Protein AF-A0A7V5BDM3-F1 (afdb_monomer_lite)

Foldseek 3Di:
DVVVVVVVVVVVVVVPPDDDDDDQWDWDWDWADPPPQKIKTKIKIQGHPQKKWFDLDDDDPFPDHKDWDWDDDPQKAWDDDKDKDAAKDWDQDPVGRDITIIHHRMIMIIIMMGGDHLVAWTKTWIWIKMDGPPDIDPIDIDIDTHRDDDPPDPPPPPDPDPDDDDDDDDDDDDDDDDDDDDDDDDDDDDDDDDDDDDDDDDDDDDDDDDDDPDDDPQDPDDPVDQKDKDWDWDDPDPVDIDIDIDIDGHPPDDDDDPDD

Sequence (260 aa):
MQKFTLGLAAIFLFLTLGLTAQKPVHWNFEVKSLGGNEYSLIFHAKIDNGWAVYSQHIEGDGPIPTSFTFEDGAHFTKVGPITESGHKKSGFDKAFGINVTKYVENGIFTQKVKVNDFSKPITGYLTFMTCNDKTCLPPTDIDFSFSPQPAKQAPVKVEPKKTAPKPKIEKKSNPTTPPKVVTKPKKTTHKTPQQKKNTTKAKVPTPTPAPTPAPQSTPQQNPKLPVQWSWSAKKISDKEYDIIFKAKIKDHWGLYSQTI

pLDDT: mean 74.18, std 26.7, range [23.41, 98.75]

Secondary structure (DSSP, 8-state):
-HHHHHHHHHHHHHTT---PPP--EEEEEEEEEEETTEEEEEEEEEE-TT-EEE-S---SS-SPPPEEEE---TTEEE-SPPEEEEEEEEEEETTTTEEEEEEEEEEEEEEEEEES-TTS-EEEEEEE-EE-SS-BPPPEEEEEEE-PPP---------------------------------------------------------PPP-PPPP-------TTSSEEEEEEEEEEETTEEEEEEEEEEPTT--------

Radius of gyration: 32.26 Å; chains: 1; bounding box: 90×105×63 Å

Structure (mmCIF, N/CA/C/O backbone):
data_AF-A0A7V5BDM3-F1
#
_entry.id   AF-A0A7V5BDM3-F1
#
loop_
_atom_site.group_PDB
_atom_site.id
_atom_site.type_symbol
_atom_site.label_atom_id
_atom_site.label_alt_id
_atom_site.label_comp_id
_atom_site.label_asym_id
_atom_site.label_entity_id
_atom_site.label_seq_id
_atom_site.pdbx_PDB_ins_code
_atom_site.Cartn_x
_atom_site.Cartn_y
_atom_site.Cartn_z
_atom_site.occupancy
_atom_site.B_iso_or_equiv
_atom_site.auth_seq_id
_atom_site.auth_comp_id
_atom_site.auth_asym_id
_atom_site.auth_atom_id
_atom_site.pdbx_PDB_model_num
ATOM 1 N N . MET A 1 1 ? 3.701 -56.489 -26.933 1.00 54.69 1 MET A N 1
ATOM 2 C CA . MET A 1 1 ? 3.153 -55.117 -26.803 1.00 54.69 1 MET A CA 1
ATOM 3 C C . MET A 1 1 ? 3.457 -54.450 -25.451 1.00 54.69 1 MET A C 1
ATOM 5 O O . MET A 1 1 ? 3.881 -53.305 -25.479 1.00 54.69 1 MET A O 1
ATOM 9 N N . GLN A 1 2 ? 3.367 -55.130 -24.294 1.00 57.53 2 GLN A N 1
ATOM 10 C CA . GLN A 1 2 ? 3.562 -54.521 -22.950 1.00 57.53 2 GLN A CA 1
ATOM 11 C C . GLN A 1 2 ? 4.842 -53.678 -22.713 1.00 57.53 2 GLN A C 1
ATOM 13 O O . GLN A 1 2 ? 4.834 -52.808 -21.845 1.00 57.53 2 GLN A O 1
ATOM 18 N N . LYS A 1 3 ? 5.940 -53.893 -23.457 1.00 54.09 3 LYS A N 1
ATOM 19 C CA . LYS A 1 3 ? 7.191 -53.131 -23.266 1.00 54.09 3 LYS A CA 1
ATOM 20 C C . LYS A 1 3 ? 7.111 -51.661 -23.720 1.00 54.09 3 LYS A C 1
ATOM 22 O O . LYS A 1 3 ? 7.879 -50.853 -23.216 1.00 54.09 3 LYS A O 1
ATOM 27 N N . PHE A 1 4 ? 6.177 -51.297 -24.605 1.00 55.03 4 PHE A N 1
ATOM 28 C CA . PHE A 1 4 ? 5.981 -49.897 -25.025 1.00 55.03 4 PHE A CA 1
ATOM 29 C C . PHE A 1 4 ? 5.103 -49.091 -24.053 1.00 55.03 4 PHE A C 1
ATOM 31 O O . PHE A 1 4 ? 5.345 -47.905 -23.845 1.00 55.03 4 PHE A O 1
ATOM 38 N N . THR A 1 5 ? 4.129 -49.728 -23.394 1.00 55.97 5 THR A N 1
ATOM 39 C CA . THR A 1 5 ? 3.236 -49.063 -22.428 1.00 55.97 5 THR A CA 1
ATOM 40 C C . THR A 1 5 ? 3.951 -48.579 -21.163 1.00 55.97 5 THR A C 1
ATOM 42 O O . THR A 1 5 ? 3.575 -47.539 -20.631 1.00 55.97 5 THR A O 1
ATOM 45 N N . LEU A 1 6 ? 5.013 -49.261 -20.709 1.00 56.19 6 LEU A N 1
ATOM 46 C CA . LEU A 1 6 ? 5.823 -48.780 -19.575 1.00 56.19 6 LEU A CA 1
ATOM 47 C C . LEU A 1 6 ? 6.599 -47.492 -19.904 1.00 56.19 6 LEU A C 1
ATOM 49 O O . LEU A 1 6 ? 6.709 -46.614 -19.053 1.00 56.19 6 LEU A O 1
ATOM 53 N N . GLY A 1 7 ? 7.108 -47.359 -21.135 1.00 56.75 7 GLY A N 1
ATOM 54 C CA . GLY A 1 7 ? 7.860 -46.172 -21.555 1.00 56.75 7 GLY A CA 1
ATOM 55 C C . GLY A 1 7 ? 6.997 -44.909 -21.611 1.00 56.75 7 GLY A C 1
ATOM 56 O O . GLY A 1 7 ? 7.428 -43.844 -21.176 1.00 56.75 7 GLY A O 1
ATOM 57 N N . LEU A 1 8 ? 5.750 -45.034 -22.081 1.00 57.72 8 LEU A N 1
ATOM 58 C CA . LEU A 1 8 ? 4.828 -43.900 -22.185 1.00 57.72 8 LEU A CA 1
ATOM 59 C C . LEU A 1 8 ? 4.418 -43.347 -20.806 1.00 57.72 8 LEU A C 1
ATOM 61 O O . LEU A 1 8 ? 4.333 -42.132 -20.631 1.00 57.72 8 LEU A O 1
ATOM 65 N N . ALA A 1 9 ? 4.229 -44.226 -19.816 1.00 58.09 9 ALA A N 1
ATOM 66 C CA . ALA A 1 9 ? 3.897 -43.834 -18.445 1.00 58.09 9 ALA A CA 1
ATOM 67 C C . ALA A 1 9 ? 5.030 -43.042 -17.762 1.00 58.09 9 ALA A C 1
ATOM 69 O O . ALA A 1 9 ? 4.765 -42.064 -17.065 1.00 58.09 9 ALA A O 1
ATOM 70 N N . ALA A 1 10 ? 6.292 -43.419 -18.002 1.00 58.38 10 ALA A N 1
ATOM 71 C CA . ALA A 1 10 ? 7.452 -42.720 -17.445 1.00 58.38 10 ALA A CA 1
ATOM 72 C C . ALA A 1 10 ? 7.616 -41.291 -18.002 1.00 58.38 10 ALA A C 1
ATOM 74 O O . ALA A 1 10 ? 8.000 -40.384 -17.267 1.00 58.38 10 ALA A O 1
ATOM 75 N N . ILE A 1 11 ? 7.282 -41.076 -19.280 1.00 58.09 11 ILE A N 1
ATOM 76 C CA . ILE A 1 11 ? 7.341 -39.753 -19.924 1.00 58.09 11 ILE A CA 1
ATOM 77 C C . ILE A 1 11 ? 6.258 -38.819 -19.365 1.00 58.09 11 ILE A C 1
ATOM 79 O O . ILE A 1 11 ? 6.529 -37.646 -19.114 1.00 58.09 11 ILE A O 1
ATOM 83 N N . PHE A 1 12 ? 5.050 -39.331 -19.105 1.00 56.53 12 PHE A N 1
ATOM 84 C CA . PHE A 1 12 ? 3.954 -38.516 -18.568 1.00 56.53 12 PHE A CA 1
ATOM 85 C C . PHE A 1 12 ? 4.211 -38.038 -17.126 1.00 56.53 12 PHE A C 1
ATOM 87 O O . PHE A 1 12 ? 3.777 -36.950 -16.752 1.00 56.53 12 PHE A O 1
ATOM 94 N N . LEU A 1 13 ? 4.968 -38.809 -16.334 1.00 56.62 13 LEU A N 1
ATOM 95 C CA . LEU A 1 13 ? 5.313 -38.474 -14.946 1.00 56.62 13 LEU A CA 1
ATOM 96 C C . LEU A 1 13 ? 6.318 -37.309 -14.818 1.00 56.62 13 LEU A C 1
ATOM 98 O O . LEU A 1 13 ? 6.375 -36.666 -13.775 1.00 56.62 13 LEU A O 1
ATOM 102 N N . PHE A 1 14 ? 7.091 -37.006 -15.868 1.00 55.81 14 PHE A N 1
ATOM 103 C CA . PHE A 1 14 ? 8.047 -35.887 -15.866 1.00 55.81 14 PHE A CA 1
ATOM 104 C C . PHE A 1 14 ? 7.437 -34.537 -16.279 1.00 55.81 14 PHE A C 1
ATOM 106 O O . PHE A 1 14 ? 8.055 -33.496 -16.054 1.00 55.81 14 PHE A O 1
ATOM 113 N N . LEU A 1 15 ? 6.232 -34.524 -16.861 1.00 58.19 15 LEU A N 1
ATOM 114 C CA . LEU A 1 15 ? 5.618 -33.306 -17.408 1.00 58.19 15 LEU A CA 1
ATOM 115 C C . LEU A 1 15 ? 4.873 -32.459 -16.355 1.00 58.19 15 LEU A C 1
ATOM 117 O O . LEU A 1 15 ? 4.394 -31.372 -16.663 1.00 58.19 15 LEU A O 1
ATOM 121 N N . THR A 1 16 ? 4.790 -32.919 -15.102 1.00 58.78 16 THR A N 1
ATOM 122 C CA . THR A 1 16 ? 4.093 -32.224 -14.000 1.00 58.78 16 THR A CA 1
ATOM 123 C C . THR A 1 16 ? 5.003 -31.327 -13.150 1.00 58.78 16 THR A C 1
ATOM 125 O O . THR A 1 16 ? 4.634 -30.952 -12.037 1.00 58.78 16 THR A O 1
ATOM 128 N N . LEU A 1 17 ? 6.183 -30.949 -13.657 1.00 59.56 17 LEU A N 1
ATOM 129 C CA . LEU A 1 17 ? 7.003 -29.866 -13.097 1.00 59.56 17 LEU A CA 1
ATOM 130 C C . LEU A 1 17 ? 6.321 -28.514 -13.376 1.00 59.56 17 LEU A C 1
ATOM 132 O O . LEU A 1 17 ? 6.644 -27.814 -14.334 1.00 59.56 17 LEU A O 1
ATOM 136 N N . GLY A 1 18 ? 5.314 -28.193 -12.561 1.00 58.44 18 GLY A N 1
ATOM 137 C CA . GLY A 1 18 ? 4.454 -27.027 -12.748 1.00 58.44 18 GLY A CA 1
ATOM 138 C C . GLY A 1 18 ? 5.213 -25.699 -12.717 1.00 58.44 18 GLY A C 1
ATOM 139 O O . GLY A 1 18 ? 6.142 -25.517 -11.930 1.00 58.44 18 GLY A O 1
ATOM 140 N N . LEU A 1 19 ? 4.781 -24.750 -13.554 1.00 59.03 19 LEU A N 1
ATOM 141 C CA . LEU A 1 19 ? 5.321 -23.392 -13.568 1.00 59.03 19 LEU A CA 1
ATOM 142 C C . LEU A 1 19 ? 5.003 -22.704 -12.234 1.00 59.03 19 LEU A C 1
ATOM 144 O O . LEU A 1 19 ? 3.879 -22.257 -12.002 1.00 59.03 19 LEU A O 1
ATOM 148 N N . THR A 1 20 ? 6.001 -22.584 -11.364 1.00 64.62 20 THR A N 1
ATOM 149 C CA . THR A 1 20 ? 5.891 -21.768 -10.158 1.00 64.62 20 THR A CA 1
ATOM 150 C C . THR A 1 20 ? 5.866 -20.292 -10.549 1.00 64.62 20 THR A C 1
ATOM 152 O O . THR A 1 20 ? 6.813 -19.759 -11.131 1.00 64.62 20 THR A O 1
ATOM 155 N N . ALA A 1 21 ? 4.763 -19.608 -10.237 1.00 74.00 21 ALA A N 1
ATOM 156 C CA . ALA A 1 21 ? 4.679 -18.163 -10.405 1.00 74.00 21 ALA A CA 1
ATOM 157 C C . ALA A 1 21 ? 5.768 -17.491 -9.554 1.00 74.00 21 ALA A C 1
ATOM 159 O O . ALA A 1 21 ? 5.869 -17.741 -8.350 1.00 74.00 21 ALA A O 1
ATOM 160 N N . GLN A 1 22 ? 6.596 -16.659 -10.185 1.00 85.06 22 GLN A N 1
ATOM 161 C CA . GLN A 1 22 ? 7.695 -15.978 -9.505 1.00 85.06 22 GLN A CA 1
ATOM 162 C C . GLN A 1 22 ? 7.120 -14.979 -8.491 1.00 85.06 22 GLN A C 1
ATOM 164 O O . GLN A 1 22 ? 6.219 -14.213 -8.823 1.00 85.06 22 GLN A O 1
ATOM 169 N N . LYS A 1 2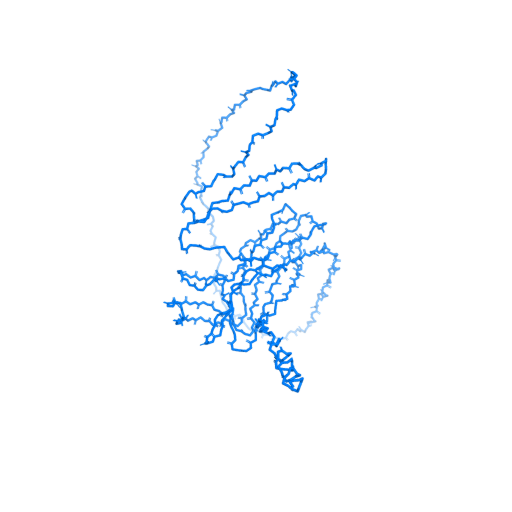3 ? 7.645 -14.977 -7.259 1.00 91.44 23 LYS A N 1
ATOM 170 C CA . LYS A 1 23 ? 7.225 -14.067 -6.177 1.00 91.44 23 LYS A CA 1
ATOM 171 C C . LYS A 1 23 ? 8.400 -13.190 -5.706 1.00 91.44 23 LYS A C 1
ATOM 173 O O . LYS A 1 23 ? 8.818 -13.327 -4.560 1.00 91.44 23 LYS A O 1
ATOM 178 N N . PRO A 1 24 ? 8.937 -12.305 -6.570 1.00 95.69 24 PRO A N 1
ATOM 179 C CA . PRO A 1 24 ? 10.170 -11.536 -6.335 1.00 95.69 24 PRO A CA 1
ATOM 180 C C . PRO A 1 24 ? 10.006 -10.345 -5.372 1.00 95.69 24 PRO A C 1
ATOM 182 O O . PRO A 1 24 ? 10.856 -9.455 -5.317 1.00 95.69 24 PRO A O 1
ATOM 185 N N . VAL A 1 25 ? 8.878 -10.270 -4.664 1.00 97.69 25 VAL A N 1
ATOM 186 C CA . VAL A 1 25 ? 8.578 -9.219 -3.692 1.00 97.69 25 VAL A CA 1
ATOM 187 C C . VAL A 1 25 ? 8.048 -9.878 -2.434 1.00 97.69 25 VAL A C 1
ATOM 189 O O . VAL A 1 25 ? 7.085 -10.646 -2.465 1.00 97.69 25 VAL A O 1
ATOM 192 N N . HIS A 1 26 ? 8.687 -9.566 -1.316 1.00 97.38 26 HIS A N 1
ATOM 193 C CA . HIS A 1 26 ? 8.341 -10.069 -0.000 1.00 97.38 26 HIS A CA 1
ATOM 194 C C . HIS A 1 26 ? 7.862 -8.897 0.850 1.00 97.38 26 HIS A C 1
ATOM 196 O O . HIS A 1 26 ? 8.651 -8.038 1.252 1.00 97.38 26 HIS A O 1
ATOM 202 N N . TRP A 1 27 ? 6.554 -8.856 1.086 1.00 97.94 27 TRP A N 1
ATOM 203 C CA . TRP A 1 27 ? 5.922 -7.850 1.926 1.00 97.94 27 TRP A CA 1
ATOM 204 C C . TRP A 1 27 ? 6.018 -8.237 3.405 1.00 97.94 27 TRP A C 1
ATOM 206 O O . TRP A 1 27 ? 5.753 -9.378 3.778 1.00 97.94 27 TRP A O 1
ATOM 216 N N . ASN A 1 28 ? 6.387 -7.273 4.245 1.00 97.38 28 ASN A N 1
ATOM 217 C CA . ASN A 1 28 ? 6.364 -7.378 5.701 1.00 97.38 28 ASN A CA 1
ATOM 218 C C . ASN A 1 28 ? 5.646 -6.164 6.305 1.00 97.38 28 ASN A C 1
ATOM 220 O O . ASN A 1 28 ? 5.798 -5.039 5.821 1.00 97.38 28 ASN A O 1
ATOM 224 N N . PHE A 1 29 ? 4.893 -6.383 7.382 1.00 97.94 29 PHE A N 1
ATOM 225 C CA . PHE A 1 29 ? 4.013 -5.379 7.976 1.00 97.94 29 PHE A CA 1
ATOM 226 C C . PHE A 1 29 ? 4.437 -5.049 9.412 1.00 97.94 29 PHE A C 1
ATOM 228 O O . PHE A 1 29 ? 4.623 -5.936 10.242 1.00 97.94 29 PHE A O 1
ATOM 235 N N . GLU A 1 30 ? 4.589 -3.760 9.714 1.00 97.31 30 GLU A N 1
ATOM 236 C CA . GLU A 1 30 ? 4.998 -3.246 11.027 1.00 97.31 30 GLU A CA 1
ATOM 237 C C . GLU A 1 30 ? 3.986 -2.201 11.520 1.00 97.31 30 GLU A C 1
ATOM 239 O O . GLU A 1 30 ? 3.561 -1.324 10.768 1.00 97.31 30 GLU A O 1
ATOM 244 N N . VAL A 1 31 ? 3.620 -2.259 12.805 1.00 96.81 31 VAL A N 1
ATOM 245 C CA . VAL A 1 31 ? 2.841 -1.210 13.479 1.00 96.81 31 VAL A CA 1
ATOM 246 C C . VAL A 1 31 ? 3.700 -0.505 14.524 1.00 96.81 31 VAL A C 1
ATOM 248 O O . VAL A 1 31 ? 4.210 -1.123 15.458 1.00 96.81 31 VAL A O 1
ATOM 251 N N . LYS A 1 32 ? 3.825 0.817 14.395 1.00 96.19 32 LYS A N 1
ATOM 252 C CA . LYS A 1 32 ? 4.644 1.657 15.275 1.00 96.19 32 LYS A CA 1
ATOM 253 C C . LYS A 1 32 ? 3.794 2.731 15.938 1.00 96.19 32 LYS A C 1
ATOM 255 O O . LYS A 1 32 ? 3.217 3.570 15.255 1.00 96.19 32 LYS A O 1
ATOM 260 N N . SER A 1 33 ? 3.723 2.728 17.269 1.00 95.62 33 SER A N 1
ATOM 261 C CA . SER A 1 33 ? 2.996 3.770 18.004 1.00 95.62 33 SER A CA 1
ATOM 262 C C . SER A 1 33 ? 3.708 5.121 17.918 1.00 95.62 33 SER A C 1
ATOM 264 O O . SER A 1 33 ? 4.933 5.198 18.013 1.00 95.62 33 SER A O 1
ATOM 266 N N . LEU A 1 34 ? 2.916 6.181 17.766 1.00 94.69 34 LEU A N 1
ATOM 267 C CA . LEU A 1 34 ? 3.333 7.585 17.779 1.00 94.69 34 LEU A CA 1
ATOM 268 C C . LEU A 1 34 ? 2.902 8.298 19.081 1.00 94.69 34 LEU A C 1
ATOM 270 O O . LEU A 1 34 ? 3.219 9.469 19.274 1.00 94.69 34 LEU A O 1
ATOM 274 N N . GLY A 1 35 ? 2.200 7.595 19.981 1.00 91.88 35 GLY A N 1
ATOM 275 C CA . GLY A 1 35 ? 1.508 8.174 21.139 1.00 91.88 35 GLY A CA 1
ATOM 276 C C . GLY A 1 35 ? 0.115 8.719 20.788 1.00 91.88 35 GLY A C 1
ATOM 277 O O . GLY A 1 35 ? -0.268 8.768 19.626 1.00 91.88 35 GLY A O 1
ATOM 278 N N . GLY A 1 36 ? -0.690 9.094 21.791 1.00 90.69 36 GLY A N 1
ATOM 279 C CA . GLY A 1 36 ? -2.000 9.743 21.570 1.00 90.69 36 GLY A CA 1
ATOM 280 C C . GLY A 1 36 ? -3.039 8.921 20.782 1.00 90.69 36 GLY A C 1
ATOM 281 O O . GLY A 1 36 ? -3.909 9.502 20.132 1.00 90.69 36 GLY A O 1
ATOM 282 N N . ASN A 1 37 ? -2.926 7.588 20.826 1.00 94.88 37 ASN A N 1
ATOM 283 C CA . ASN A 1 37 ? -3.616 6.609 19.970 1.00 94.88 37 ASN A CA 1
ATOM 284 C C . ASN A 1 37 ? -3.325 6.740 18.459 1.00 94.88 37 ASN A C 1
ATOM 286 O O . ASN A 1 37 ? -4.068 6.198 17.641 1.00 94.88 37 ASN A O 1
ATOM 290 N N . GLU A 1 38 ? -2.249 7.422 18.072 1.00 96.81 38 GLU A N 1
ATOM 291 C CA . GLU A 1 38 ? -1.773 7.486 16.691 1.00 96.81 38 GLU A CA 1
ATOM 292 C C . GLU A 1 38 ? -0.679 6.439 16.443 1.00 96.81 38 GLU A C 1
ATOM 294 O O . GLU A 1 38 ? 0.143 6.136 17.314 1.00 96.81 38 GLU A O 1
ATOM 299 N N . TYR A 1 39 ? -0.696 5.853 15.248 1.00 97.94 39 TYR A N 1
ATOM 300 C CA . TYR A 1 39 ? 0.193 4.772 14.829 1.00 97.94 39 TYR A CA 1
ATOM 301 C C . TYR A 1 39 ? 0.594 4.964 13.365 1.00 97.94 39 TYR A C 1
ATOM 303 O O . TYR A 1 39 ? -0.216 5.387 12.541 1.00 97.94 39 TYR A O 1
ATOM 311 N N . SER A 1 40 ? 1.829 4.610 13.026 1.00 98.25 40 SER A N 1
ATOM 312 C CA . SER A 1 40 ? 2.224 4.324 11.648 1.00 98.25 40 SER A CA 1
ATOM 313 C C . SER A 1 40 ? 1.984 2.845 11.363 1.00 98.25 40 SER A C 1
ATOM 315 O O . SER A 1 40 ? 2.529 1.991 12.064 1.00 98.25 40 SER A O 1
ATOM 317 N N . LEU A 1 41 ? 1.201 2.556 10.326 1.00 98.50 41 LEU A N 1
ATOM 318 C CA . LEU A 1 41 ? 1.129 1.253 9.671 1.00 98.50 41 LEU A CA 1
ATOM 319 C C . LEU A 1 41 ? 2.135 1.287 8.519 1.00 98.50 41 LEU A C 1
ATOM 321 O O . LEU A 1 41 ? 2.030 2.143 7.636 1.00 98.50 41 LEU A O 1
ATOM 325 N N . ILE A 1 42 ? 3.150 0.429 8.579 1.00 98.69 42 ILE A N 1
ATOM 326 C CA . ILE A 1 42 ? 4.317 0.463 7.697 1.00 98.69 42 ILE A CA 1
ATOM 327 C C . ILE A 1 42 ? 4.349 -0.829 6.882 1.00 98.69 42 ILE A C 1
ATOM 329 O O . ILE A 1 42 ? 4.345 -1.930 7.436 1.00 98.69 42 ILE A O 1
ATOM 333 N N . PHE A 1 43 ? 4.391 -0.675 5.563 1.00 98.75 43 PHE A N 1
ATOM 334 C CA . PHE A 1 43 ? 4.412 -1.759 4.590 1.00 98.75 43 PHE A CA 1
ATOM 335 C C . PHE A 1 43 ? 5.793 -1.774 3.933 1.00 98.75 43 PHE A C 1
ATOM 337 O O . PHE A 1 43 ? 6.142 -0.868 3.171 1.00 98.75 43 PHE A O 1
ATOM 344 N N . HIS A 1 44 ? 6.590 -2.787 4.262 1.00 98.62 44 HIS A N 1
ATOM 345 C CA . HIS A 1 44 ? 7.945 -2.976 3.753 1.00 98.62 44 HIS A CA 1
ATOM 346 C C . HIS A 1 44 ? 7.910 -3.966 2.588 1.00 98.62 44 HIS A C 1
ATOM 348 O O . HIS A 1 44 ? 7.707 -5.157 2.809 1.00 98.62 44 HIS A O 1
ATOM 354 N N . ALA A 1 45 ? 8.139 -3.496 1.365 1.00 98.38 45 ALA A N 1
ATOM 355 C CA . ALA A 1 45 ? 8.433 -4.350 0.221 1.00 98.38 45 ALA A CA 1
ATOM 356 C C . ALA A 1 45 ? 9.944 -4.597 0.165 1.00 98.38 45 ALA A C 1
ATOM 358 O O . ALA A 1 45 ? 10.705 -3.682 -0.153 1.00 98.38 45 ALA A O 1
ATOM 359 N N . LYS A 1 46 ? 10.390 -5.825 0.438 1.00 98.44 46 LYS A N 1
ATOM 360 C CA . LYS A 1 46 ? 11.726 -6.290 0.041 1.00 98.44 46 LYS A CA 1
ATOM 361 C C . LYS A 1 46 ? 11.624 -6.841 -1.380 1.00 98.44 46 LYS A C 1
ATOM 363 O O . LYS A 1 46 ? 10.759 -7.671 -1.638 1.00 98.44 46 LYS A O 1
ATOM 368 N N . ILE A 1 47 ? 12.471 -6.370 -2.287 1.00 98.38 47 ILE A N 1
ATOM 369 C CA . ILE A 1 47 ? 12.372 -6.622 -3.731 1.00 98.38 47 ILE A CA 1
ATOM 370 C C . ILE A 1 47 ? 13.654 -7.321 -4.192 1.00 98.38 47 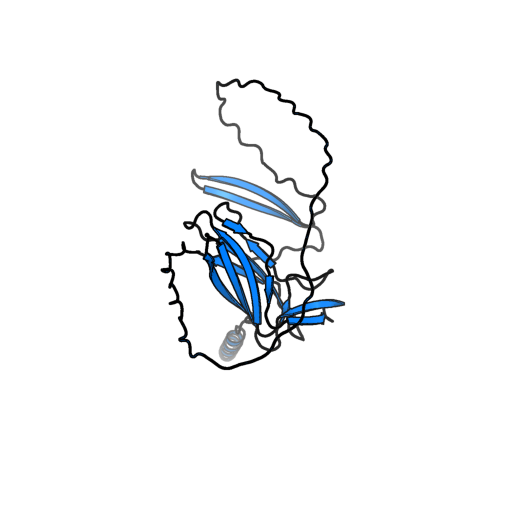ILE A C 1
ATOM 372 O O . ILE A 1 47 ? 14.754 -6.851 -3.897 1.00 98.38 47 ILE A O 1
ATOM 376 N N . ASP A 1 48 ? 13.523 -8.439 -4.904 1.00 98.00 48 ASP A N 1
ATOM 377 C CA . ASP A 1 48 ? 14.668 -9.190 -5.416 1.00 98.00 48 ASP A CA 1
ATOM 378 C C . ASP A 1 48 ? 15.449 -8.408 -6.483 1.00 98.00 48 ASP A C 1
ATOM 380 O O . ASP A 1 48 ? 14.922 -7.545 -7.191 1.00 98.00 48 ASP A O 1
ATOM 384 N N . ASN A 1 49 ? 16.741 -8.718 -6.618 1.00 96.81 49 ASN A N 1
ATOM 385 C CA . ASN A 1 49 ? 17.611 -8.019 -7.561 1.00 96.81 49 ASN A CA 1
ATOM 386 C C . ASN A 1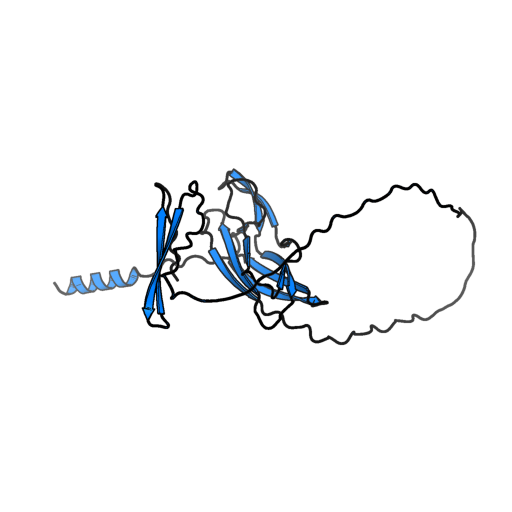 49 ? 17.116 -8.180 -9.015 1.00 96.81 49 ASN A C 1
ATOM 388 O O . ASN A 1 49 ? 16.720 -9.267 -9.435 1.00 96.81 49 ASN A O 1
ATOM 392 N N . GLY A 1 50 ? 17.153 -7.089 -9.783 1.00 94.94 50 GLY A N 1
ATOM 393 C CA . GLY A 1 50 ? 16.615 -7.012 -11.145 1.00 94.94 50 GLY A CA 1
ATOM 394 C C . GLY A 1 50 ? 15.100 -6.779 -11.238 1.00 94.94 50 GLY A C 1
ATOM 395 O O . GLY A 1 50 ? 14.604 -6.559 -12.341 1.00 94.94 50 GLY A O 1
ATOM 396 N N . TRP A 1 51 ? 14.366 -6.781 -10.121 1.00 96.88 51 TRP A N 1
ATOM 397 C CA . TRP A 1 51 ? 12.931 -6.486 -10.083 1.00 96.88 51 TRP A CA 1
ATOM 398 C C . TRP A 1 51 ? 12.633 -5.088 -9.543 1.00 96.88 51 TRP A C 1
ATOM 400 O O . TRP A 1 51 ? 13.430 -4.489 -8.818 1.00 96.88 51 TRP A O 1
ATOM 410 N N . ALA A 1 52 ? 11.456 -4.568 -9.898 1.00 96.94 52 ALA A N 1
ATOM 411 C CA . ALA A 1 52 ? 10.971 -3.279 -9.438 1.00 96.94 52 ALA A CA 1
ATOM 412 C C . ALA A 1 52 ? 9.454 -3.258 -9.190 1.00 96.94 52 ALA A C 1
ATOM 414 O O . ALA A 1 52 ? 8.686 -3.817 -9.975 1.00 96.94 52 ALA A O 1
ATOM 415 N N . VAL A 1 53 ? 9.037 -2.546 -8.138 1.00 97.44 53 VAL A N 1
ATOM 416 C CA . VAL A 1 53 ? 7.631 -2.275 -7.774 1.00 97.44 53 VAL A CA 1
ATOM 417 C C . VAL A 1 53 ? 7.316 -0.803 -8.025 1.00 97.44 53 VAL A C 1
ATOM 419 O O . VAL A 1 53 ? 8.104 0.069 -7.663 1.00 97.44 53 VAL A O 1
ATOM 422 N N . TYR A 1 54 ? 6.174 -0.494 -8.631 1.00 96.81 54 TYR A N 1
ATOM 423 C CA . TYR A 1 54 ? 5.812 0.884 -8.975 1.00 96.81 54 TYR A CA 1
ATOM 424 C C . TYR A 1 54 ? 5.293 1.708 -7.784 1.00 96.81 54 TYR A C 1
ATOM 426 O O . TYR A 1 54 ? 4.722 1.174 -6.836 1.00 96.81 54 TYR A O 1
ATOM 434 N N . SER A 1 55 ? 5.483 3.029 -7.835 1.00 97.50 55 SER A N 1
ATOM 435 C CA . SER A 1 55 ? 4.899 3.992 -6.886 1.00 97.50 55 SER A CA 1
ATOM 436 C C . SER A 1 55 ? 3.361 4.009 -6.951 1.00 97.50 55 SER A C 1
ATOM 438 O O . SER A 1 55 ? 2.777 3.573 -7.941 1.00 97.50 55 SER A O 1
ATOM 440 N N . GLN A 1 56 ? 2.704 4.560 -5.925 1.00 97.69 56 GLN A N 1
ATOM 441 C CA . GLN A 1 56 ? 1.295 4.979 -5.982 1.00 97.69 56 GLN A CA 1
ATOM 442 C C . GLN A 1 56 ? 1.087 6.175 -6.932 1.00 97.69 56 GLN A C 1
ATOM 444 O O . GLN A 1 56 ? -0.044 6.518 -7.271 1.00 97.69 56 GLN A O 1
ATOM 449 N N . HIS A 1 57 ? 2.169 6.859 -7.315 1.00 95.00 57 HIS A N 1
ATOM 450 C CA . HIS A 1 57 ? 2.150 8.091 -8.096 1.00 95.00 57 HIS A CA 1
ATOM 451 C C . HIS A 1 57 ? 2.686 7.831 -9.510 1.00 95.00 57 HIS A C 1
ATOM 453 O O . HIS A 1 57 ? 3.891 7.899 -9.768 1.00 95.00 57 HIS A O 1
ATOM 459 N N . ILE A 1 58 ? 1.760 7.516 -10.416 1.00 91.69 58 ILE A N 1
ATOM 460 C CA . ILE A 1 58 ? 1.965 7.394 -11.864 1.00 91.69 58 ILE A CA 1
ATOM 461 C C . ILE A 1 58 ? 0.939 8.294 -12.560 1.00 91.69 58 ILE A C 1
ATOM 463 O O . ILE A 1 58 ? -0.202 8.398 -12.113 1.00 91.69 58 ILE A O 1
ATOM 467 N N . GLU A 1 59 ? 1.356 8.942 -13.645 1.00 85.94 59 GLU A N 1
ATOM 468 C CA . GLU A 1 59 ? 0.513 9.802 -14.478 1.00 85.94 59 GLU A CA 1
ATOM 469 C C . GLU A 1 59 ? 0.298 9.150 -15.854 1.00 85.94 59 GLU A C 1
ATOM 471 O O . GLU A 1 59 ? 1.248 8.662 -16.467 1.00 85.94 59 GLU A O 1
ATOM 476 N N . GLY A 1 60 ? -0.944 9.166 -16.349 1.00 84.38 60 GLY A N 1
ATOM 477 C CA . GLY A 1 60 ? -1.327 8.545 -17.624 1.00 84.38 60 GLY A CA 1
ATOM 478 C C . GLY A 1 60 ? -1.588 7.034 -17.548 1.00 84.38 60 GLY A C 1
ATOM 479 O O . GLY A 1 60 ? -1.568 6.432 -16.474 1.00 84.38 60 GLY A O 1
ATOM 480 N N . ASP A 1 61 ? -1.849 6.428 -18.710 1.00 83.38 61 ASP A N 1
ATOM 481 C CA . ASP A 1 61 ? -2.221 5.013 -18.869 1.00 83.38 61 ASP A CA 1
ATOM 482 C C . ASP A 1 61 ? -0.992 4.084 -18.772 1.00 83.38 61 ASP A C 1
ATOM 484 O O . ASP A 1 61 ? -0.550 3.465 -19.739 1.00 83.38 61 ASP A O 1
ATOM 488 N N . GLY A 1 62 ? -0.388 4.067 -17.583 1.00 87.00 62 GLY A N 1
ATOM 489 C CA . GLY A 1 62 ? 0.882 3.412 -17.286 1.00 87.00 62 GLY A CA 1
ATOM 490 C C . GLY A 1 62 ? 0.783 2.003 -16.680 1.00 87.00 62 GLY A C 1
ATOM 491 O O . GLY A 1 62 ? -0.243 1.328 -16.789 1.00 87.00 62 GLY A O 1
ATOM 492 N N . PRO A 1 63 ? 1.853 1.545 -15.998 1.00 92.06 63 PRO A N 1
ATOM 493 C CA . PRO A 1 63 ? 1.787 0.345 -15.176 1.00 92.06 63 PRO A CA 1
ATOM 494 C C . PRO A 1 63 ? 0.815 0.543 -14.009 1.00 92.06 63 PRO A C 1
ATOM 496 O O . PRO A 1 63 ? 0.680 1.655 -13.497 1.00 92.06 63 PRO A O 1
ATOM 499 N N . ILE A 1 64 ? 0.184 -0.540 -13.543 1.00 94.44 64 ILE A N 1
ATOM 500 C CA . ILE A 1 64 ? -0.704 -0.480 -12.375 1.00 94.44 64 ILE A CA 1
ATOM 501 C C . ILE A 1 64 ? 0.103 -0.002 -11.152 1.00 94.44 64 ILE A C 1
ATOM 503 O O . ILE A 1 64 ? 1.069 -0.676 -10.769 1.00 94.44 64 ILE A O 1
ATOM 507 N N . PRO A 1 65 ? -0.252 1.150 -10.549 1.00 96.88 65 PRO A N 1
ATOM 508 C CA . PRO A 1 65 ? 0.461 1.684 -9.397 1.00 96.88 65 PRO A CA 1
ATOM 509 C C . PRO A 1 65 ? 0.241 0.797 -8.170 1.00 96.88 65 PRO A C 1
ATOM 511 O O . PRO A 1 65 ? -0.793 0.135 -8.043 1.00 96.88 65 PRO A O 1
ATOM 514 N N . THR A 1 66 ? 1.185 0.818 -7.225 1.00 98.06 66 THR A N 1
ATOM 515 C CA . THR A 1 66 ? 0.911 0.244 -5.898 1.00 98.06 66 THR A CA 1
ATOM 516 C C . THR A 1 66 ? -0.252 1.008 -5.263 1.00 98.06 66 THR A C 1
ATOM 518 O O . THR A 1 66 ? -0.332 2.226 -5.390 1.00 98.06 66 THR A O 1
ATOM 521 N N . SER A 1 67 ? -1.167 0.326 -4.583 1.00 98.12 67 SER A N 1
ATOM 522 C CA . SER A 1 67 ? -2.294 0.957 -3.889 1.00 98.12 67 SER A CA 1
ATOM 523 C C . SER A 1 67 ? -2.709 0.156 -2.656 1.00 98.12 67 SER A C 1
ATOM 525 O O . SER A 1 67 ? -2.359 -1.013 -2.519 1.00 98.12 67 SER A O 1
ATOM 527 N N . PHE A 1 68 ? -3.415 0.806 -1.728 1.00 98.44 68 PHE A N 1
ATOM 528 C CA . PHE A 1 68 ? -3.760 0.246 -0.419 1.00 98.44 68 PHE A CA 1
ATOM 529 C C . PHE A 1 68 ? -5.240 0.490 -0.113 1.00 98.44 68 PHE A C 1
ATOM 531 O O . PHE A 1 68 ? -5.641 1.605 0.246 1.00 98.44 68 PHE A O 1
ATOM 538 N N . THR A 1 69 ? -6.045 -0.562 -0.231 1.00 98.25 69 THR A N 1
ATOM 539 C CA . THR A 1 69 ? -7.445 -0.570 0.195 1.00 98.25 69 THR A CA 1
ATOM 540 C C . THR A 1 69 ? -7.508 -0.953 1.669 1.00 98.25 69 THR A C 1
ATOM 542 O O . THR A 1 69 ? -6.783 -1.826 2.133 1.00 98.25 69 THR A O 1
ATOM 545 N N . PHE A 1 70 ? -8.369 -0.276 2.424 1.00 98.19 70 PHE A N 1
ATOM 546 C CA . PHE A 1 70 ? -8.622 -0.556 3.835 1.00 98.19 70 PHE A CA 1
ATOM 547 C C . PHE A 1 70 ? -10.108 -0.840 4.000 1.00 98.19 70 PHE A C 1
ATOM 549 O O . PHE A 1 70 ? -10.914 -0.111 3.421 1.00 98.19 70 PHE A O 1
ATOM 556 N N . GLU A 1 71 ? -10.450 -1.823 4.826 1.00 96.94 71 GLU A N 1
ATOM 557 C CA . GLU A 1 71 ? -11.840 -2.108 5.173 1.00 96.94 71 GLU A CA 1
ATOM 558 C C . GLU A 1 71 ? -12.443 -0.955 5.986 1.00 96.94 71 GLU A C 1
ATOM 560 O O . GLU A 1 71 ? -11.821 -0.420 6.912 1.00 96.94 71 GLU A O 1
ATOM 565 N N . ASP A 1 72 ? -13.667 -0.561 5.635 1.00 89.94 72 ASP A N 1
ATOM 566 C CA . ASP A 1 72 ? -14.345 0.569 6.265 1.00 89.94 72 ASP A CA 1
ATOM 567 C C . ASP A 1 72 ? -14.770 0.244 7.705 1.00 89.94 72 ASP A C 1
ATOM 569 O O . ASP A 1 72 ? -15.458 -0.738 7.989 1.00 89.94 72 ASP A O 1
ATOM 573 N N . GLY A 1 73 ? -14.424 1.124 8.649 1.00 92.62 73 GLY A N 1
ATOM 574 C CA . GLY A 1 73 ? -14.879 0.978 10.026 1.00 92.62 73 GLY A CA 1
ATOM 575 C C . GLY A 1 73 ? -14.499 2.133 10.946 1.00 92.62 73 GLY A C 1
ATOM 576 O O . GLY A 1 73 ? -13.368 2.601 10.957 1.00 92.62 73 GLY A O 1
ATOM 577 N N . ALA A 1 74 ? -15.429 2.529 11.819 1.00 95.50 74 ALA A N 1
ATOM 578 C CA . ALA A 1 74 ? -15.241 3.623 12.784 1.00 95.50 74 ALA A CA 1
ATOM 579 C C . ALA A 1 74 ? -14.169 3.359 13.872 1.00 95.50 74 ALA A C 1
ATOM 581 O O . ALA A 1 74 ? -13.874 4.238 14.687 1.00 95.50 74 ALA A O 1
ATOM 582 N N . HIS A 1 75 ? -13.592 2.152 13.905 1.00 96.44 75 HIS A N 1
ATOM 583 C CA . HIS A 1 75 ? -12.595 1.739 14.893 1.00 96.44 75 HIS A CA 1
ATOM 584 C C . HIS A 1 75 ? -11.232 2.431 14.705 1.00 96.44 75 HIS A C 1
ATOM 586 O O . HIS A 1 75 ? -10.461 2.528 15.660 1.00 96.44 75 HIS A O 1
ATOM 592 N N . PHE A 1 76 ? -10.972 2.998 13.523 1.00 97.75 76 PHE A N 1
ATOM 593 C CA . PHE A 1 76 ? -9.809 3.833 13.228 1.00 97.75 76 PHE A CA 1
ATOM 594 C C . PHE A 1 76 ? -10.165 4.963 12.246 1.00 97.75 76 PHE A C 1
ATOM 596 O O . PHE A 1 76 ? -11.250 4.984 11.669 1.00 97.75 76 PHE A O 1
ATOM 603 N N . THR A 1 77 ? -9.247 5.905 12.036 1.00 97.69 77 THR A N 1
ATOM 604 C CA . THR A 1 77 ? -9.290 6.867 10.922 1.00 97.69 77 THR A CA 1
ATOM 605 C C . THR A 1 77 ? -7.905 7.037 10.294 1.00 97.69 77 THR A C 1
ATOM 607 O O . THR A 1 77 ? -6.885 6.972 10.982 1.00 97.69 77 THR A O 1
ATOM 610 N N . LYS A 1 78 ? -7.849 7.258 8.972 1.00 97.44 78 LYS A N 1
ATOM 611 C CA . LYS A 1 78 ? -6.603 7.542 8.236 1.00 97.44 78 LYS A CA 1
ATOM 612 C C . LYS A 1 78 ? -6.198 9.011 8.421 1.00 97.44 78 LYS A C 1
ATOM 614 O O . LYS A 1 78 ? -7.020 9.909 8.254 1.00 97.44 78 LYS A O 1
ATOM 619 N N . VAL A 1 79 ? -4.933 9.256 8.763 1.00 97.56 79 VAL A N 1
ATOM 620 C CA . VAL A 1 79 ? -4.378 10.587 9.066 1.00 97.56 79 VAL A CA 1
ATOM 621 C C . VAL A 1 79 ? -3.465 11.032 7.920 1.00 97.56 79 VAL A C 1
ATOM 623 O O . VAL A 1 79 ? -2.250 10.839 7.955 1.00 97.56 79 VAL A O 1
ATOM 626 N N . GLY A 1 80 ? -4.070 11.627 6.891 1.00 97.38 80 GLY A N 1
ATOM 627 C CA . GLY A 1 80 ? -3.376 12.038 5.666 1.00 97.38 80 GLY A CA 1
ATOM 628 C C . GLY A 1 80 ? -3.089 10.881 4.692 1.00 97.38 80 GLY A C 1
ATOM 629 O O . GLY A 1 80 ? -3.486 9.741 4.953 1.00 97.38 80 GLY A O 1
ATOM 630 N N . PRO A 1 81 ? -2.438 11.174 3.550 1.00 97.38 81 PRO A N 1
ATOM 631 C CA . PRO A 1 81 ? -2.096 10.181 2.534 1.00 97.38 81 PRO A CA 1
ATOM 632 C C . PRO A 1 81 ? -0.946 9.266 2.978 1.00 97.38 81 PRO A C 1
ATOM 634 O O . PRO A 1 81 ? -0.211 9.567 3.921 1.00 97.38 81 PRO A O 1
ATOM 637 N N . ILE A 1 82 ? -0.767 8.167 2.248 1.00 98.38 82 ILE A N 1
ATOM 638 C CA . ILE A 1 82 ? 0.346 7.232 2.428 1.00 98.38 82 ILE A CA 1
ATOM 639 C C . ILE A 1 82 ? 1.631 7.844 1.874 1.00 98.38 82 ILE A C 1
ATOM 641 O O . ILE A 1 82 ? 1.698 8.220 0.704 1.00 98.38 82 ILE A O 1
ATOM 645 N N . THR A 1 83 ? 2.668 7.912 2.706 1.00 98.25 83 THR A N 1
ATOM 646 C CA . THR A 1 83 ? 3.992 8.420 2.319 1.00 98.25 83 THR A CA 1
ATOM 647 C C . THR A 1 83 ? 4.921 7.288 1.893 1.00 98.25 83 THR A C 1
ATOM 649 O O . THR A 1 83 ? 4.931 6.241 2.540 1.00 98.25 83 THR A O 1
ATOM 652 N N . GLU A 1 84 ? 5.759 7.522 0.879 1.00 98.12 84 GLU A N 1
ATOM 653 C CA . GLU A 1 84 ? 6.674 6.512 0.326 1.00 98.12 84 GLU A CA 1
ATOM 654 C C . GLU A 1 84 ? 8.158 6.881 0.457 1.00 98.12 84 GLU A C 1
ATOM 656 O O . GLU A 1 84 ? 8.576 7.995 0.120 1.00 98.12 84 GLU A O 1
ATOM 661 N N . SER A 1 85 ? 8.984 5.901 0.815 1.00 98.00 85 SER A N 1
ATOM 662 C CA . SER A 1 85 ? 10.452 5.975 0.883 1.00 98.00 85 SER A CA 1
ATOM 663 C C . SER A 1 85 ? 11.086 4.632 0.476 1.00 98.00 85 SER A C 1
ATOM 665 O O . SER A 1 85 ? 10.370 3.697 0.133 1.00 98.00 85 SER A O 1
ATOM 667 N N . GLY A 1 86 ? 12.417 4.537 0.464 1.00 97.62 86 GLY A N 1
ATOM 668 C CA . GLY A 1 86 ? 13.156 3.384 -0.069 1.00 97.62 86 GLY A CA 1
ATOM 669 C C . GLY A 1 86 ? 14.024 3.764 -1.271 1.00 97.62 86 GLY A C 1
ATOM 670 O O . GLY A 1 86 ? 14.163 4.950 -1.588 1.00 97.62 86 GLY A O 1
ATOM 671 N N . HIS A 1 87 ? 14.615 2.773 -1.939 1.00 97.88 87 HIS A N 1
ATOM 672 C CA . HIS A 1 87 ? 15.531 2.974 -3.064 1.00 97.88 87 HIS A CA 1
ATOM 673 C C . HIS A 1 87 ? 14.743 3.254 -4.362 1.00 97.88 87 HIS A C 1
ATOM 675 O O . HIS A 1 87 ? 14.482 2.379 -5.190 1.00 97.88 87 HIS A O 1
ATOM 681 N N . LYS A 1 88 ? 14.345 4.525 -4.522 1.00 96.75 88 LYS A N 1
ATOM 682 C CA . LYS A 1 88 ? 13.614 5.041 -5.691 1.00 96.75 88 LYS A CA 1
ATOM 683 C C . LYS A 1 88 ? 14.505 5.131 -6.930 1.00 96.75 88 LYS A C 1
ATOM 685 O O . LYS A 1 88 ? 15.634 5.612 -6.857 1.00 96.75 88 LYS A O 1
ATOM 690 N N . LYS A 1 89 ? 13.941 4.779 -8.085 1.00 95.56 89 LYS A N 1
ATOM 691 C CA . LYS A 1 89 ? 14.453 5.079 -9.426 1.00 95.56 89 LYS A CA 1
ATOM 692 C C . LYS A 1 89 ? 13.308 5.648 -10.267 1.00 95.56 89 LYS A C 1
ATOM 694 O O . LYS A 1 89 ? 12.239 5.044 -10.350 1.00 95.56 89 LYS A O 1
ATOM 699 N N . SER A 1 90 ? 13.535 6.802 -10.887 1.00 95.25 90 SER A N 1
ATOM 700 C CA . SER A 1 90 ? 12.552 7.490 -11.733 1.00 95.25 90 SER A CA 1
ATOM 701 C C . SER A 1 90 ? 13.108 7.676 -13.142 1.00 95.25 90 SER A C 1
ATOM 703 O O . SER A 1 90 ? 14.298 7.943 -13.302 1.00 95.25 90 SER A O 1
ATOM 705 N N . GLY A 1 91 ? 12.263 7.533 -14.161 1.00 91.81 91 GLY A N 1
ATOM 706 C CA . GLY A 1 91 ? 12.663 7.671 -15.562 1.00 91.81 91 GLY A CA 1
ATOM 707 C C . GLY A 1 91 ? 11.653 7.074 -16.537 1.00 91.81 91 GLY A C 1
ATOM 708 O O . GLY A 1 91 ? 10.592 6.600 -16.133 1.00 91.81 91 GLY A O 1
ATOM 709 N N . PHE A 1 92 ? 11.996 7.097 -17.822 1.00 91.31 92 PHE A N 1
ATOM 710 C CA . PHE A 1 92 ? 11.137 6.621 -18.904 1.00 91.31 92 PHE A CA 1
ATOM 711 C C . PHE A 1 92 ? 11.073 5.087 -18.946 1.00 91.31 92 PHE A C 1
ATOM 713 O O . PHE A 1 92 ? 12.091 4.427 -19.176 1.00 91.31 92 PHE A O 1
ATOM 720 N N . ASP A 1 93 ? 9.883 4.514 -18.758 1.00 87.94 93 ASP A N 1
ATOM 721 C CA . ASP A 1 93 ? 9.657 3.074 -18.873 1.00 87.94 93 ASP A CA 1
ATOM 722 C C . ASP A 1 93 ? 9.196 2.724 -20.294 1.00 87.94 93 ASP A C 1
ATOM 724 O O . ASP A 1 93 ? 8.085 3.048 -20.722 1.00 87.94 93 ASP A O 1
ATOM 728 N N . LYS A 1 94 ? 10.077 2.058 -21.048 1.00 87.06 94 LYS A N 1
ATOM 729 C CA . LYS A 1 94 ? 9.854 1.724 -22.463 1.00 87.06 94 LYS A CA 1
ATOM 730 C C . LYS A 1 94 ? 8.682 0.767 -22.692 1.00 87.06 94 LYS A C 1
ATOM 732 O O . LYS A 1 94 ? 8.186 0.726 -23.812 1.00 87.06 94 LYS A O 1
ATOM 737 N N . ALA A 1 95 ? 8.249 0.016 -21.676 1.00 85.44 95 ALA A N 1
ATOM 738 C CA . ALA A 1 95 ? 7.092 -0.872 -21.793 1.00 85.44 95 ALA A CA 1
ATOM 739 C C . ALA A 1 95 ? 5.756 -0.105 -21.801 1.00 85.44 95 ALA A C 1
ATOM 741 O O . ALA A 1 95 ? 4.782 -0.593 -22.366 1.00 85.44 95 ALA A O 1
ATOM 742 N N . PHE A 1 96 ? 5.724 1.097 -21.211 1.00 88.31 96 PHE A N 1
A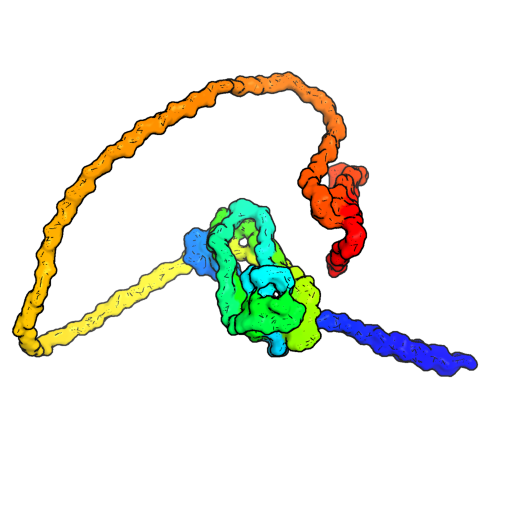TOM 743 C CA . PHE A 1 96 ? 4.508 1.902 -21.030 1.00 88.31 96 PHE A CA 1
ATOM 744 C C . PHE A 1 96 ? 4.561 3.269 -21.733 1.00 88.31 96 PHE A C 1
ATOM 746 O O . PHE A 1 96 ? 3.554 3.963 -21.803 1.00 88.31 96 PHE A O 1
ATOM 753 N N . GLY A 1 97 ? 5.719 3.674 -22.267 1.00 90.69 97 GLY A N 1
ATOM 754 C CA . GLY A 1 97 ? 5.863 4.909 -23.045 1.00 90.69 97 GLY A CA 1
ATOM 755 C C . GLY A 1 97 ? 5.800 6.203 -22.224 1.00 90.69 97 GLY A C 1
ATOM 756 O O . GLY A 1 97 ? 5.662 7.279 -22.803 1.00 90.69 97 GLY A O 1
ATOM 757 N N . ILE A 1 98 ? 5.910 6.113 -20.895 1.00 92.56 98 ILE A N 1
ATOM 758 C CA . ILE A 1 98 ? 5.767 7.234 -19.954 1.00 92.56 98 ILE A CA 1
ATOM 759 C C . ILE A 1 98 ? 6.925 7.294 -18.949 1.00 92.56 98 ILE A C 1
ATOM 761 O O . ILE A 1 98 ? 7.668 6.329 -18.762 1.00 92.56 98 ILE A O 1
ATOM 765 N N . ASN A 1 99 ? 7.058 8.425 -18.252 1.00 93.56 99 ASN A N 1
ATOM 766 C CA . ASN A 1 99 ? 7.915 8.517 -17.070 1.00 93.56 99 ASN A CA 1
ATOM 767 C C . ASN A 1 99 ? 7.208 7.906 -15.853 1.00 93.56 99 ASN A C 1
ATOM 769 O O . ASN A 1 99 ? 6.065 8.242 -15.560 1.00 93.56 99 ASN A O 1
ATOM 773 N N . VAL A 1 100 ? 7.913 7.053 -15.114 1.00 94.56 100 VAL A N 1
ATOM 774 C CA . VAL A 1 100 ? 7.418 6.394 -13.896 1.00 94.56 100 VAL A CA 1
ATOM 775 C C . VAL A 1 100 ? 8.401 6.578 -12.744 1.00 94.56 100 VAL A C 1
ATOM 777 O O . VAL A 1 100 ? 9.585 6.850 -12.955 1.00 94.56 100 VAL A O 1
ATOM 780 N N . THR A 1 101 ? 7.930 6.354 -11.517 1.00 96.00 101 THR A N 1
ATOM 781 C CA . THR A 1 101 ? 8.793 6.106 -10.353 1.00 96.00 101 THR A CA 1
ATOM 782 C C . THR A 1 101 ? 8.576 4.682 -9.855 1.00 96.00 101 THR A C 1
ATOM 784 O O . THR A 1 101 ? 7.437 4.254 -9.662 1.00 96.00 101 THR A O 1
ATOM 787 N N . LYS A 1 102 ? 9.671 3.948 -9.642 1.00 95.88 102 LYS A N 1
ATOM 788 C CA . LYS A 1 102 ? 9.668 2.575 -9.130 1.00 95.88 102 LYS A CA 1
ATOM 789 C C . LYS A 1 102 ? 10.730 2.362 -8.051 1.00 95.88 102 LYS A C 1
ATOM 791 O O . LYS A 1 102 ? 11.720 3.087 -7.982 1.00 95.88 102 LYS A O 1
ATOM 796 N N . TYR A 1 103 ? 10.497 1.379 -7.198 1.00 98.25 103 TYR A N 1
ATOM 797 C CA . TYR A 1 103 ? 11.379 0.927 -6.130 1.00 98.25 103 TYR A CA 1
ATOM 798 C C . TYR A 1 103 ? 12.112 -0.322 -6.594 1.00 98.25 103 TYR A C 1
ATOM 800 O O . TYR A 1 103 ? 11.484 -1.213 -7.159 1.00 98.25 103 TYR A O 1
ATOM 808 N N . VAL A 1 104 ? 13.411 -0.398 -6.334 1.00 97.75 104 VAL A N 1
ATOM 809 C CA . VAL A 1 104 ? 14.224 -1.621 -6.456 1.00 97.75 104 VAL A CA 1
ATOM 810 C C . VAL A 1 104 ? 14.818 -1.930 -5.089 1.00 97.75 104 VAL A C 1
ATOM 812 O O . VAL A 1 104 ? 14.955 -1.003 -4.303 1.00 97.75 104 VAL A O 1
ATOM 815 N N . GLU A 1 105 ? 15.196 -3.179 -4.802 1.00 97.75 105 GLU A N 1
ATOM 816 C CA . GLU A 1 105 ? 15.767 -3.633 -3.511 1.00 97.75 105 GLU A CA 1
ATOM 817 C C . GLU A 1 105 ? 14.830 -3.461 -2.291 1.00 97.75 105 GLU A C 1
ATOM 819 O O . GLU A 1 105 ? 14.499 -4.441 -1.620 1.00 97.75 105 GLU A O 1
ATOM 824 N N . ASN A 1 106 ? 14.362 -2.241 -2.002 1.00 98.19 106 ASN A N 1
ATOM 825 C CA . ASN A 1 106 ? 13.359 -1.952 -0.985 1.00 98.19 106 ASN A CA 1
ATOM 826 C C . ASN A 1 106 ? 12.416 -0.779 -1.334 1.00 98.19 106 ASN A C 1
ATOM 828 O O . ASN A 1 106 ? 12.840 0.298 -1.760 1.00 98.19 106 ASN A O 1
ATOM 832 N N . GLY A 1 107 ? 11.129 -0.960 -1.033 1.00 98.31 107 GLY A N 1
ATOM 833 C CA . GLY A 1 107 ? 10.120 0.098 -0.946 1.00 98.31 107 GLY A CA 1
ATOM 834 C C . GLY A 1 107 ? 9.476 0.111 0.441 1.00 98.31 107 GLY A C 1
ATOM 835 O O . GLY A 1 107 ? 9.265 -0.939 1.040 1.00 98.31 107 GLY A O 1
ATOM 836 N N . ILE A 1 108 ? 9.186 1.295 0.978 1.00 98.75 108 ILE A N 1
ATOM 837 C CA . ILE A 1 108 ? 8.572 1.476 2.299 1.00 98.75 108 ILE A CA 1
ATOM 838 C C . ILE A 1 108 ? 7.420 2.464 2.163 1.00 98.75 108 ILE A C 1
ATOM 840 O O . ILE A 1 108 ? 7.634 3.651 1.902 1.00 98.75 108 ILE A O 1
ATOM 844 N N . PHE A 1 109 ? 6.206 1.977 2.389 1.00 98.75 109 PHE A N 1
ATOM 845 C CA . PHE A 1 109 ? 4.974 2.759 2.367 1.00 98.75 109 PHE A CA 1
ATOM 846 C C . PHE A 1 109 ? 4.470 2.923 3.804 1.00 98.75 109 PHE A C 1
ATOM 848 O O . PHE A 1 109 ? 4.656 2.040 4.642 1.00 98.75 109 PHE A O 1
ATOM 855 N N . THR A 1 110 ? 3.876 4.064 4.148 1.00 98.75 110 THR A N 1
ATOM 856 C CA . THR A 1 110 ? 3.411 4.324 5.521 1.00 98.75 110 THR A CA 1
ATOM 857 C C . THR A 1 110 ? 2.092 5.082 5.545 1.00 98.75 110 THR A C 1
ATOM 859 O O . THR A 1 110 ? 2.040 6.250 5.161 1.00 98.75 110 THR A O 1
ATOM 862 N N . GLN A 1 111 ? 1.044 4.440 6.070 1.00 98.62 111 GLN A N 1
ATOM 863 C CA . GLN A 1 111 ? -0.218 5.086 6.431 1.00 98.62 111 GLN A CA 1
ATOM 864 C C . GLN A 1 111 ? -0.175 5.453 7.915 1.00 98.62 111 GLN A C 1
ATOM 866 O O . GLN A 1 111 ? -0.025 4.582 8.771 1.00 98.62 111 GLN A O 1
ATOM 871 N N . LYS A 1 112 ? -0.367 6.730 8.254 1.00 98.50 112 LYS A N 1
ATOM 872 C CA . LYS A 1 112 ? -0.673 7.109 9.641 1.00 98.50 112 LYS A CA 1
ATOM 873 C C . LYS A 1 112 ? -2.150 6.868 9.924 1.00 98.50 112 LYS A C 1
ATOM 875 O O . LYS A 1 112 ? -2.993 7.210 9.093 1.00 98.50 112 LYS A O 1
ATOM 880 N N . VAL A 1 113 ? -2.471 6.322 11.088 1.00 98.12 113 VAL A N 1
ATOM 881 C CA . VAL A 1 113 ? -3.844 6.101 11.556 1.00 98.12 113 VAL A CA 1
ATOM 882 C C . VAL A 1 113 ? -4.016 6.580 12.991 1.00 98.12 113 VAL A C 1
ATOM 884 O O . VAL A 1 113 ? -3.062 6.582 13.769 1.00 98.12 113 VAL A O 1
ATOM 887 N N . LYS A 1 114 ? -5.246 6.939 13.352 1.00 97.38 114 LYS A N 1
ATOM 888 C CA . LYS A 1 114 ? -5.677 7.141 14.735 1.00 97.38 114 LYS A CA 1
ATOM 889 C C . LYS A 1 114 ? -6.662 6.043 15.115 1.00 97.38 114 LYS A C 1
ATOM 891 O O . LYS A 1 114 ? -7.590 5.781 14.356 1.00 97.38 114 LYS A O 1
ATOM 896 N N . VAL A 1 115 ? -6.456 5.394 16.257 1.00 97.31 115 VAL A N 1
ATOM 897 C CA . VAL A 1 115 ? -7.266 4.251 16.706 1.00 97.31 115 VAL A CA 1
ATOM 898 C C . VAL A 1 115 ? -8.243 4.683 17.799 1.00 97.31 115 VAL A C 1
ATOM 900 O O . VAL A 1 115 ? -7.860 5.304 18.793 1.00 97.31 115 VAL A O 1
ATOM 903 N N . ASN A 1 116 ? -9.513 4.338 17.600 1.00 95.19 116 ASN A N 1
ATOM 904 C CA . ASN A 1 116 ? -10.630 4.658 18.489 1.00 95.19 116 ASN A CA 1
ATOM 905 C C . ASN A 1 116 ? -11.094 3.421 19.276 1.00 95.19 116 ASN A C 1
ATOM 907 O O . ASN A 1 116 ? -11.505 3.543 20.426 1.00 95.19 116 ASN A O 1
ATOM 911 N N . ASP A 1 117 ? -11.015 2.237 18.661 1.00 95.88 117 ASP A N 1
ATOM 912 C CA . ASP A 1 117 ? -11.409 0.950 19.238 1.00 95.88 117 ASP A CA 1
ATOM 913 C C . ASP A 1 117 ? -10.326 -0.096 18.931 1.00 95.88 117 ASP A C 1
ATOM 915 O O . ASP A 1 117 ? -10.119 -0.483 17.784 1.00 95.88 117 ASP A O 1
ATOM 919 N N . PHE A 1 118 ? -9.625 -0.532 19.979 1.00 95.50 118 PHE A N 1
ATOM 920 C CA . PHE A 1 118 ? -8.522 -1.495 19.910 1.00 95.50 118 PHE A CA 1
ATOM 921 C C . PHE A 1 118 ? -8.977 -2.966 19.939 1.00 95.50 118 PHE A C 1
ATOM 923 O O . PHE A 1 118 ? -8.136 -3.861 19.908 1.00 95.50 118 PHE A O 1
ATOM 930 N N . SER A 1 119 ? -10.286 -3.242 20.020 1.00 95.12 119 SER A N 1
ATOM 931 C CA . SER A 1 119 ? -10.817 -4.615 19.981 1.00 95.12 119 SER A CA 1
ATOM 932 C C . SER A 1 119 ? -10.898 -5.200 18.566 1.00 95.12 119 SER A C 1
ATOM 934 O O . SER A 1 119 ? -11.187 -6.386 18.412 1.00 95.12 119 SER A O 1
ATOM 936 N N . LYS A 1 120 ? -10.645 -4.382 17.534 1.00 95.56 120 LYS A N 1
ATOM 937 C CA . LYS A 1 120 ? -10.791 -4.738 16.118 1.00 95.56 120 LYS A CA 1
ATOM 938 C C . LYS A 1 120 ? -9.478 -4.518 15.358 1.00 95.56 120 LYS A C 1
ATOM 940 O O . LYS A 1 120 ? -8.838 -3.486 15.571 1.00 95.56 120 LYS A O 1
ATOM 945 N N . PRO A 1 121 ? -9.076 -5.454 14.481 1.00 97.00 121 PRO A N 1
ATOM 946 C CA . PRO A 1 121 ? -7.929 -5.260 13.609 1.00 97.00 121 PRO A CA 1
ATOM 947 C C . PRO A 1 121 ? -8.265 -4.283 12.477 1.00 97.00 121 PRO A C 1
ATOM 949 O O . PRO A 1 121 ? -9.366 -4.309 11.931 1.00 97.00 121 PRO A O 1
ATOM 952 N N . ILE A 1 122 ? -7.280 -3.477 12.084 1.00 98.00 122 ILE A N 1
ATOM 953 C CA . ILE A 1 122 ? -7.318 -2.683 10.857 1.00 98.00 122 ILE A CA 1
ATOM 954 C C . ILE A 1 122 ? -6.912 -3.609 9.710 1.00 98.00 122 ILE A C 1
ATOM 956 O O . ILE A 1 122 ? -5.736 -3.965 9.582 1.00 98.00 122 ILE A O 1
ATOM 960 N N . THR A 1 123 ? -7.889 -4.005 8.900 1.00 98.38 123 THR A N 1
ATOM 961 C CA . THR A 1 123 ? -7.726 -4.934 7.775 1.00 98.38 123 THR A CA 1
ATOM 962 C C . THR A 1 123 ? -7.838 -4.236 6.423 1.00 98.38 123 THR A C 1
ATOM 964 O O . THR A 1 123 ? -8.293 -3.093 6.320 1.00 98.38 123 THR A O 1
ATOM 967 N N . GLY A 1 124 ? -7.412 -4.933 5.377 1.00 98.19 124 GLY A N 1
ATOM 968 C CA . GLY A 1 124 ? -7.478 -4.486 3.992 1.00 98.19 124 GLY A CA 1
ATOM 969 C C . GLY A 1 124 ? -6.528 -5.300 3.126 1.00 98.19 124 GLY A C 1
ATOM 970 O O . GLY A 1 124 ? -6.008 -6.323 3.570 1.00 98.19 124 GLY A O 1
ATOM 971 N N . TYR A 1 125 ? -6.265 -4.817 1.918 1.00 98.50 125 TYR A N 1
ATOM 972 C CA . TYR A 1 125 ? -5.324 -5.426 0.985 1.00 98.50 125 TYR A CA 1
ATOM 973 C C . TYR A 1 125 ? -4.514 -4.350 0.261 1.00 98.50 125 TYR A C 1
ATOM 975 O O . TYR A 1 125 ? -4.971 -3.220 0.059 1.00 98.50 125 TYR A O 1
ATOM 983 N N . LEU A 1 126 ? -3.286 -4.693 -0.120 1.00 98.38 126 LEU A N 1
ATOM 984 C CA . LEU A 1 126 ? -2.475 -3.878 -1.019 1.00 98.38 126 LEU A CA 1
ATOM 985 C C . LEU A 1 126 ? -2.425 -4.538 -2.398 1.00 98.38 126 LEU A C 1
ATOM 987 O O . LEU A 1 126 ? -2.142 -5.730 -2.497 1.00 98.38 126 LEU A O 1
ATOM 991 N N . THR A 1 127 ? -2.665 -3.760 -3.449 1.00 98.31 127 THR A N 1
ATOM 992 C CA . THR A 1 127 ? -2.514 -4.187 -4.846 1.00 98.31 127 THR A CA 1
ATOM 993 C C . THR A 1 127 ? -1.199 -3.633 -5.373 1.00 98.31 127 THR A C 1
ATOM 995 O O . THR A 1 127 ? -0.941 -2.436 -5.242 1.00 98.31 127 THR A O 1
ATOM 998 N N . PHE A 1 128 ? -0.363 -4.464 -5.994 1.00 97.44 128 PHE A N 1
ATOM 999 C CA . PHE A 1 128 ? 0.896 -4.020 -6.601 1.00 97.44 128 PHE A CA 1
ATOM 1000 C C . PHE A 1 128 ? 1.219 -4.798 -7.879 1.00 97.44 128 PHE A C 1
ATOM 1002 O O . PHE A 1 128 ? 0.823 -5.951 -8.038 1.00 97.44 128 PHE A O 1
ATOM 1009 N N . MET A 1 129 ? 1.975 -4.181 -8.787 1.00 95.19 129 MET A N 1
ATOM 1010 C CA . MET A 1 129 ? 2.503 -4.829 -9.990 1.00 95.19 129 MET A CA 1
ATOM 1011 C C . MET A 1 129 ? 4.032 -4.758 -9.987 1.00 95.19 129 MET A C 1
ATOM 1013 O O . MET A 1 129 ? 4.612 -3.755 -9.562 1.00 95.19 129 MET A O 1
ATOM 1017 N N . THR A 1 130 ? 4.686 -5.829 -10.447 1.00 94.50 130 THR A N 1
ATOM 1018 C CA . THR A 1 130 ? 6.154 -5.957 -10.418 1.00 94.50 130 THR A CA 1
ATOM 1019 C C . THR A 1 130 ? 6.689 -6.315 -11.797 1.00 94.50 130 THR A C 1
ATOM 1021 O O . THR A 1 130 ? 6.182 -7.244 -12.426 1.00 94.50 130 THR A O 1
ATOM 1024 N N . CYS A 1 131 ? 7.740 -5.631 -12.248 1.00 93.25 131 CYS A N 1
ATOM 1025 C CA . CYS A 1 131 ? 8.404 -5.925 -13.519 1.00 93.25 131 CYS A CA 1
ATOM 1026 C C . CYS A 1 131 ? 9.925 -6.015 -13.365 1.00 93.25 131 CYS A C 1
ATOM 1028 O O . CYS A 1 131 ? 10.509 -5.434 -12.449 1.00 93.25 131 CYS A O 1
ATOM 1030 N N . ASN A 1 132 ? 10.558 -6.723 -14.295 1.00 91.88 132 ASN A N 1
ATOM 1031 C CA . ASN A 1 132 ? 11.992 -6.669 -14.572 1.00 91.88 132 ASN A CA 1
ATOM 1032 C C . ASN A 1 132 ? 12.214 -6.166 -16.013 1.00 91.88 132 ASN A C 1
ATOM 1034 O O . ASN A 1 132 ? 11.254 -5.849 -16.715 1.00 91.88 132 ASN A O 1
ATOM 1038 N N . ASP A 1 133 ? 13.462 -6.127 -16.483 1.00 87.06 133 ASP A N 1
ATOM 1039 C CA . ASP A 1 133 ? 13.819 -5.610 -17.818 1.00 87.06 133 ASP A CA 1
ATOM 1040 C C . ASP A 1 133 ? 13.266 -6.423 -19.016 1.00 87.06 133 ASP A C 1
ATOM 1042 O O . ASP A 1 133 ? 13.519 -6.071 -20.169 1.00 87.06 133 ASP A O 1
ATOM 1046 N N . LYS A 1 134 ? 12.549 -7.532 -18.774 1.00 87.12 134 LYS A N 1
ATOM 1047 C CA . LYS A 1 134 ? 12.007 -8.439 -19.804 1.00 87.12 134 LYS A CA 1
ATOM 1048 C C . LYS A 1 134 ? 10.510 -8.716 -19.681 1.00 87.12 134 LYS A C 1
ATOM 1050 O O . LYS A 1 134 ? 9.891 -9.064 -20.681 1.00 87.12 134 LYS A O 1
ATOM 1055 N N . THR A 1 135 ? 9.940 -8.661 -18.477 1.00 90.69 135 THR A N 1
ATOM 1056 C CA . THR A 1 135 ? 8.543 -9.043 -18.239 1.00 90.69 135 THR A CA 1
ATOM 1057 C C . THR A 1 135 ? 7.940 -8.352 -17.019 1.00 90.69 135 THR A C 1
ATOM 1059 O O . THR A 1 135 ? 8.640 -8.027 -16.057 1.00 90.69 135 THR A O 1
ATOM 1062 N N . CYS A 1 136 ? 6.621 -8.187 -17.056 1.00 91.81 136 CYS A N 1
ATOM 1063 C CA . CYS A 1 136 ? 5.790 -7.797 -15.928 1.00 91.81 136 CYS A CA 1
ATOM 1064 C C . CYS A 1 136 ? 4.985 -9.002 -15.442 1.00 91.81 136 CYS A C 1
ATOM 1066 O O . CYS A 1 136 ? 4.420 -9.749 -16.242 1.00 91.81 136 CYS A O 1
ATOM 1068 N N . LEU A 1 137 ? 4.909 -9.175 -14.127 1.00 92.88 137 LEU A N 1
ATOM 1069 C CA . LEU A 1 137 ? 3.958 -10.088 -13.502 1.00 92.88 137 LEU A CA 1
ATOM 1070 C C . LEU A 1 137 ? 2.583 -9.402 -13.418 1.00 92.88 137 LEU A C 1
ATOM 1072 O O . LEU A 1 137 ? 2.539 -8.174 -13.289 1.00 92.88 137 LEU A O 1
ATOM 1076 N N . PRO A 1 138 ? 1.466 -10.154 -13.462 1.00 92.38 138 PRO A N 1
ATOM 1077 C CA . PRO A 1 138 ? 0.140 -9.592 -13.223 1.00 92.38 138 PRO A CA 1
ATOM 1078 C C . PRO A 1 138 ? 0.057 -8.850 -11.876 1.00 92.38 138 PRO A C 1
ATOM 1080 O O . PRO A 1 138 ? 0.763 -9.228 -10.931 1.00 92.38 138 PRO A O 1
ATOM 1083 N N . PRO A 1 139 ? -0.816 -7.832 -11.751 1.00 95.12 139 PRO A N 1
ATOM 1084 C CA . PRO A 1 139 ? -1.129 -7.229 -10.462 1.00 95.12 139 PRO A CA 1
ATOM 1085 C C . PRO A 1 139 ? -1.507 -8.300 -9.435 1.00 95.12 139 PRO A C 1
ATOM 1087 O O . PRO A 1 139 ? -2.247 -9.233 -9.742 1.00 95.12 139 PRO A O 1
ATOM 1090 N N . THR A 1 140 ? -0.955 -8.181 -8.232 1.00 94.94 140 THR A N 1
ATOM 1091 C CA . THR A 1 140 ? -1.141 -9.127 -7.130 1.00 94.94 140 THR A CA 1
ATOM 1092 C C . THR A 1 140 ? -1.696 -8.378 -5.928 1.00 94.94 140 THR A C 1
ATOM 1094 O O . THR A 1 140 ? -1.149 -7.341 -5.547 1.00 94.94 140 THR A O 1
ATOM 1097 N N . ASP A 1 141 ? -2.748 -8.924 -5.325 1.00 97.19 141 ASP A N 1
ATOM 1098 C CA . ASP A 1 141 ? -3.292 -8.455 -4.054 1.00 97.19 141 ASP A CA 1
ATOM 1099 C C . ASP A 1 141 ? -2.641 -9.222 -2.893 1.00 97.19 141 ASP A C 1
ATOM 1101 O O . ASP A 1 141 ? -2.404 -10.430 -2.990 1.00 97.19 141 ASP A O 1
ATOM 1105 N N . ILE A 1 142 ? -2.327 -8.528 -1.797 1.00 97.19 142 ILE A N 1
ATOM 1106 C CA . ILE A 1 142 ? -1.852 -9.123 -0.541 1.00 97.19 142 ILE A CA 1
ATOM 1107 C C . ILE A 1 142 ? -2.645 -8.519 0.617 1.00 97.19 142 ILE A C 1
ATOM 1109 O O . ILE A 1 142 ? -2.543 -7.318 0.889 1.00 97.19 142 ILE A O 1
ATOM 1113 N N . ASP A 1 143 ? -3.393 -9.368 1.315 1.00 98.25 143 ASP A N 1
ATOM 1114 C CA . ASP A 1 143 ? -4.131 -9.000 2.520 1.00 98.25 143 ASP A CA 1
ATOM 1115 C C . ASP A 1 143 ? -3.187 -8.571 3.651 1.00 98.25 143 ASP A C 1
ATOM 1117 O O . ASP A 1 143 ? -2.110 -9.141 3.861 1.00 98.25 143 ASP A O 1
ATOM 1121 N N . PHE A 1 144 ? -3.627 -7.594 4.438 1.00 98.12 144 PHE A N 1
ATOM 1122 C CA . PHE A 1 144 ? -2.970 -7.172 5.665 1.00 98.12 144 PHE A CA 1
ATOM 1123 C C . PHE A 1 144 ? -3.959 -7.100 6.830 1.00 98.12 144 PHE A C 1
ATOM 1125 O O . PHE A 1 144 ? -5.145 -6.805 6.678 1.00 98.12 144 PHE A O 1
ATOM 1132 N N . SER A 1 145 ? -3.442 -7.333 8.035 1.00 97.62 145 SER A N 1
ATOM 1133 C CA . SER A 1 145 ? -4.188 -7.196 9.282 1.00 97.62 145 SER A CA 1
ATOM 1134 C C . SER A 1 145 ? -3.264 -6.645 10.358 1.00 97.62 145 SER A C 1
ATOM 1136 O O . SER A 1 145 ? -2.289 -7.289 10.751 1.00 97.62 145 SER A O 1
ATOM 1138 N N . PHE A 1 146 ? -3.548 -5.430 10.821 1.00 97.38 146 PHE A N 1
ATOM 1139 C CA . PHE A 1 146 ? -2.837 -4.810 11.930 1.00 97.38 146 PHE A CA 1
ATOM 1140 C C . PHE A 1 146 ? -3.718 -4.833 13.175 1.00 97.38 146 PHE A C 1
ATOM 1142 O O . PHE A 1 146 ? -4.828 -4.307 13.159 1.00 97.38 146 PHE A O 1
ATOM 1149 N N . SER A 1 147 ? -3.176 -5.312 14.293 1.00 95.81 147 SER A N 1
ATOM 1150 C CA . SER A 1 147 ? -3.823 -5.226 15.610 1.00 95.81 147 SER A CA 1
ATOM 1151 C C . SER A 1 147 ? -3.048 -4.278 16.537 1.00 95.81 147 SER A C 1
ATOM 1153 O O . SER A 1 147 ? -2.372 -4.760 17.456 1.00 95.81 147 SER A O 1
ATOM 1155 N N . PRO A 1 148 ? -3.088 -2.940 16.316 1.00 93.75 148 PRO A N 1
ATOM 1156 C CA . PRO A 1 148 ? -2.478 -1.977 17.227 1.00 93.75 148 PRO A CA 1
ATOM 1157 C C . PRO A 1 148 ? -2.887 -2.274 18.666 1.00 93.75 148 PRO A C 1
ATOM 1159 O O . PRO A 1 148 ? -4.057 -2.513 18.947 1.00 93.75 148 PRO A O 1
ATOM 1162 N N . GLN A 1 149 ? -1.929 -2.253 19.586 1.00 92.31 149 GLN A N 1
ATOM 1163 C CA . GLN A 1 149 ? -2.221 -2.368 21.010 1.00 92.31 149 GLN A CA 1
ATOM 1164 C C . GLN A 1 149 ? -2.229 -0.974 21.641 1.00 92.31 149 GLN A C 1
ATOM 1166 O O . GLN A 1 149 ? -1.377 -0.152 21.267 1.00 92.31 149 GLN A O 1
ATOM 1171 N N . PRO A 1 150 ? -3.126 -0.690 22.608 1.00 88.69 150 PRO A N 1
ATOM 1172 C CA . PRO A 1 150 ? -3.043 0.526 23.403 1.00 88.69 150 PRO A CA 1
ATOM 1173 C C . PRO A 1 150 ? -1.632 0.637 23.970 1.00 88.69 150 PRO A C 1
ATOM 1175 O O . PRO A 1 150 ? -1.123 -0.318 24.564 1.00 88.69 150 PRO A O 1
ATOM 1178 N N . ALA A 1 151 ? -0.978 1.780 23.764 1.00 79.12 151 ALA A N 1
ATOM 1179 C CA . ALA A 1 151 ? 0.372 1.977 24.263 1.00 79.12 151 ALA A CA 1
ATOM 1180 C C . ALA A 1 151 ? 0.354 1.924 25.800 1.00 79.12 151 ALA A C 1
ATOM 1182 O O . ALA A 1 151 ? 0.019 2.912 26.458 1.00 79.12 151 ALA A O 1
ATOM 1183 N N . LYS A 1 152 ? 0.723 0.767 26.377 1.00 66.62 152 LYS A N 1
ATOM 1184 C CA . LYS A 1 152 ? 1.080 0.664 27.796 1.00 66.62 152 LYS A CA 1
ATOM 1185 C C . LYS A 1 152 ? 2.086 1.773 28.056 1.00 66.62 152 LYS A C 1
ATOM 1187 O O . LYS A 1 152 ? 3.102 1.832 27.366 1.00 66.62 152 LYS A O 1
ATOM 1192 N N . GLN A 1 153 ? 1.761 2.667 28.986 1.00 44.31 153 GLN A N 1
ATOM 1193 C CA . GLN A 1 153 ? 2.532 3.883 29.216 1.00 44.31 153 GLN A CA 1
ATOM 1194 C C . GLN A 1 153 ? 3.965 3.498 29.585 1.00 44.31 153 GLN A C 1
ATOM 1196 O O . GLN A 1 153 ? 4.237 3.098 30.716 1.00 44.31 153 GLN A O 1
ATOM 1201 N N . ALA A 1 154 ? 4.880 3.587 28.616 1.00 45.34 154 ALA A N 1
ATOM 1202 C CA . ALA A 1 154 ? 6.297 3.482 28.898 1.00 45.34 154 ALA A CA 1
ATOM 1203 C C . ALA A 1 154 ? 6.617 4.619 29.877 1.00 45.34 154 ALA A C 1
ATOM 1205 O O . ALA A 1 154 ? 6.279 5.770 29.572 1.00 45.34 154 ALA A O 1
ATOM 1206 N N . PRO A 1 155 ? 7.188 4.331 31.061 1.00 36.97 155 PRO A N 1
ATOM 1207 C CA . PRO A 1 155 ? 7.444 5.368 32.044 1.00 36.97 155 PRO A CA 1
ATOM 1208 C C . PRO A 1 155 ? 8.321 6.432 31.392 1.00 36.97 155 PRO A C 1
ATOM 1210 O O . PRO A 1 155 ? 9.336 6.105 30.772 1.00 36.97 155 PRO A O 1
ATOM 1213 N N . VAL A 1 156 ? 7.911 7.698 31.509 1.00 36.94 156 VAL A N 1
ATOM 1214 C CA . VAL A 1 156 ? 8.684 8.826 30.986 1.00 36.94 156 VAL A CA 1
ATOM 1215 C C . VAL A 1 156 ? 10.054 8.768 31.644 1.00 36.94 156 VAL A C 1
ATOM 1217 O O . VAL A 1 156 ? 10.203 9.100 32.821 1.00 36.94 156 VAL A O 1
ATOM 1220 N N . LYS A 1 157 ? 11.059 8.318 30.888 1.00 32.44 157 LYS A N 1
ATOM 1221 C CA . LYS A 1 157 ? 12.448 8.331 31.328 1.00 32.44 157 LYS A CA 1
ATOM 1222 C C . LYS A 1 157 ? 12.877 9.790 31.366 1.00 32.44 157 LYS A C 1
ATOM 1224 O O . LYS A 1 157 ? 13.357 10.324 30.372 1.00 32.44 157 LYS A O 1
ATOM 1229 N N . VAL A 1 158 ? 12.653 10.427 32.514 1.00 38.62 158 VAL A N 1
ATOM 1230 C CA . VAL A 1 158 ? 13.153 11.764 32.824 1.00 38.62 158 VAL A CA 1
ATOM 1231 C C . VAL A 1 158 ? 14.667 11.703 32.684 1.00 38.62 158 VAL A C 1
ATOM 1233 O O . VAL A 1 158 ? 15.358 11.158 33.544 1.00 38.62 158 VAL A O 1
ATOM 1236 N N . GLU A 1 159 ? 15.180 12.192 31.558 1.00 36.16 159 GLU A N 1
ATOM 1237 C CA . GLU A 1 159 ? 16.615 12.224 31.329 1.00 36.16 159 GLU A CA 1
ATOM 1238 C C . GLU A 1 159 ? 17.238 13.193 32.345 1.00 36.16 159 GLU A C 1
ATOM 1240 O O . GLU A 1 159 ? 16.818 14.354 32.414 1.00 36.16 159 GLU A O 1
ATOM 1245 N N . PRO A 1 160 ? 18.198 12.747 33.180 1.00 34.97 160 PRO A N 1
ATOM 1246 C CA . PRO A 1 160 ? 18.748 13.604 34.215 1.00 34.97 160 PRO A CA 1
ATOM 1247 C C . PRO A 1 160 ? 19.422 14.829 33.602 1.00 34.97 160 PRO A C 1
ATOM 1249 O O . PRO A 1 160 ? 20.406 14.718 32.868 1.00 34.97 160 PRO A O 1
ATOM 1252 N N . LYS A 1 161 ? 18.904 16.009 33.952 1.00 40.25 161 LYS A N 1
ATOM 1253 C CA . LYS A 1 161 ? 19.471 17.320 33.623 1.00 40.25 161 LYS A CA 1
ATOM 1254 C C . LYS A 1 161 ? 20.957 17.352 34.002 1.00 40.25 161 LYS A C 1
ATOM 1256 O O . LYS A 1 161 ? 21.295 17.556 35.168 1.00 40.25 161 LYS A O 1
ATOM 1261 N N . LYS A 1 162 ? 21.849 17.165 33.021 1.00 36.38 162 LYS A N 1
ATOM 1262 C CA . LYS A 1 162 ? 23.304 17.238 33.217 1.00 36.38 162 LYS A CA 1
ATOM 1263 C C . LYS A 1 162 ? 23.725 18.673 33.529 1.00 36.38 162 LYS A C 1
ATOM 1265 O O . LYS A 1 162 ? 24.031 19.463 32.640 1.00 36.38 162 LYS A O 1
ATOM 1270 N N . THR A 1 163 ? 23.760 18.997 34.816 1.00 36.00 163 THR A N 1
ATOM 1271 C CA . THR A 1 163 ? 24.415 20.198 35.337 1.00 36.00 163 THR A CA 1
ATOM 1272 C C . THR A 1 163 ? 25.924 20.072 35.122 1.00 36.00 163 THR A C 1
ATOM 1274 O O . THR A 1 163 ? 26.593 19.334 35.842 1.00 36.00 163 THR A O 1
ATOM 1277 N N . ALA A 1 164 ? 26.467 20.779 34.130 1.00 41.53 164 ALA A N 1
ATOM 1278 C CA . ALA A 1 164 ? 27.912 20.903 33.952 1.00 41.53 164 ALA A CA 1
ATOM 1279 C C . ALA A 1 164 ? 28.502 21.902 34.979 1.00 41.53 164 ALA A C 1
ATOM 1281 O O . ALA A 1 164 ? 27.884 22.948 35.209 1.00 41.53 164 ALA A O 1
ATOM 1282 N N . PRO A 1 165 ? 29.667 21.629 35.603 1.00 45.81 165 PRO A N 1
ATOM 1283 C CA . PRO A 1 165 ? 30.286 22.547 36.563 1.00 45.81 165 PRO A CA 1
ATOM 1284 C C . PRO A 1 165 ? 30.918 23.781 35.906 1.00 45.81 165 PRO A C 1
ATOM 1286 O O . PRO A 1 165 ? 31.211 23.803 34.712 1.00 45.81 165 PRO A O 1
ATOM 1289 N N . LYS A 1 166 ? 31.189 24.802 36.725 1.00 37.88 166 LYS A N 1
ATOM 1290 C CA . LYS A 1 166 ? 31.728 26.104 36.312 1.00 37.88 166 LYS A CA 1
ATOM 1291 C C . LYS A 1 166 ? 33.148 26.344 36.849 1.00 37.88 166 LYS A C 1
ATOM 1293 O O . LYS A 1 166 ? 33.297 26.514 38.058 1.00 37.88 166 LYS A O 1
ATOM 1298 N N . PRO A 1 167 ? 34.150 26.514 35.971 1.00 44.12 167 PRO A N 1
ATOM 1299 C CA . PRO A 1 167 ? 35.322 27.359 36.225 1.00 44.12 167 PRO A CA 1
ATOM 1300 C C . PRO A 1 167 ? 35.034 28.846 35.918 1.00 44.12 167 PRO A C 1
ATOM 1302 O O . PRO A 1 167 ? 33.968 29.202 35.410 1.00 44.12 167 PRO A O 1
ATOM 1305 N N . LYS A 1 168 ? 35.950 29.753 36.272 1.00 35.25 168 LYS A N 1
ATOM 1306 C CA . LYS A 1 168 ? 35.702 31.209 36.329 1.00 35.25 168 LYS A CA 1
ATOM 1307 C C . LYS A 1 168 ? 36.965 31.976 35.889 1.00 35.25 168 LYS A C 1
ATOM 1309 O O . LYS A 1 168 ? 38.036 31.567 36.313 1.00 35.25 168 LYS A O 1
ATOM 1314 N N . ILE A 1 169 ? 36.796 33.122 35.197 1.00 39.91 169 ILE A N 1
ATOM 1315 C CA . ILE A 1 169 ? 37.831 34.159 34.893 1.00 39.91 169 ILE A CA 1
ATOM 1316 C C . ILE A 1 169 ? 38.819 33.712 33.762 1.00 39.91 169 ILE A C 1
ATOM 1318 O O . ILE A 1 169 ? 39.083 32.526 33.639 1.00 39.91 169 ILE A O 1
ATOM 1322 N N . GLU A 1 170 ? 39.275 34.552 32.806 1.00 35.88 170 GLU A N 1
ATOM 1323 C CA . GLU A 1 170 ? 39.561 36.002 32.878 1.00 35.88 170 GLU A CA 1
ATOM 1324 C C . GLU A 1 170 ? 39.364 36.893 31.598 1.00 35.88 170 GLU A C 1
ATOM 1326 O O . GLU A 1 170 ? 39.575 36.449 30.480 1.00 35.88 170 GLU A O 1
ATOM 1331 N N . LYS A 1 171 ? 39.028 38.185 31.840 1.00 31.44 171 LYS A N 1
ATOM 1332 C CA . LYS A 1 171 ? 39.207 39.482 31.098 1.00 31.44 171 LYS A CA 1
ATOM 1333 C C . LYS A 1 171 ? 38.906 39.699 29.583 1.00 31.44 171 LYS A C 1
ATOM 1335 O O . LYS A 1 171 ? 39.567 39.152 28.717 1.00 31.44 171 LYS A O 1
ATOM 1340 N N . LYS A 1 172 ? 38.164 40.815 29.365 1.00 32.53 172 LYS A N 1
ATOM 1341 C CA . LYS A 1 172 ? 38.137 41.784 28.221 1.00 32.53 172 LYS A CA 1
ATOM 1342 C C . LYS A 1 172 ? 37.577 41.283 26.862 1.00 32.53 172 LYS A C 1
ATOM 1344 O O . LYS A 1 172 ? 37.737 40.124 26.529 1.00 32.53 172 LYS A O 1
ATOM 1349 N N . SER A 1 173 ? 36.893 42.099 26.038 1.00 33.22 173 SER A N 1
ATOM 1350 C CA . SER A 1 173 ? 36.477 43.525 26.139 1.00 33.22 173 SER A CA 1
ATOM 1351 C C . SER A 1 173 ? 35.171 43.837 25.365 1.00 33.22 173 SER A C 1
ATOM 1353 O O . SER A 1 173 ? 34.819 43.131 24.430 1.00 33.22 173 SER A O 1
ATOM 1355 N N . ASN A 1 174 ? 34.484 44.921 25.755 1.00 31.61 174 ASN A N 1
ATOM 1356 C CA . ASN A 1 174 ? 33.330 45.569 25.080 1.00 31.61 174 ASN A CA 1
ATOM 1357 C C . ASN A 1 174 ? 33.840 46.616 24.037 1.00 31.61 174 ASN A C 1
ATOM 1359 O O . ASN A 1 174 ? 35.042 46.894 24.112 1.00 31.61 174 ASN A O 1
ATOM 1363 N N . PRO A 1 175 ? 33.036 47.297 23.170 1.00 45.84 175 PRO A N 1
ATOM 1364 C CA . PRO A 1 175 ? 31.582 47.250 22.874 1.00 45.84 175 PRO A CA 1
ATOM 1365 C C . PRO A 1 175 ? 31.269 46.915 21.373 1.00 45.84 175 PRO A C 1
ATOM 1367 O O . PRO A 1 175 ? 32.189 46.637 20.614 1.00 45.84 175 PRO A O 1
ATOM 1370 N N . THR A 1 176 ? 30.028 46.845 20.845 1.00 31.17 176 THR A N 1
ATOM 1371 C CA . THR A 1 176 ? 29.108 47.976 20.515 1.00 31.17 176 THR A CA 1
ATOM 1372 C C . THR A 1 176 ? 27.703 47.498 20.053 1.00 31.17 176 THR A C 1
ATOM 1374 O O . THR A 1 176 ? 27.526 46.354 19.644 1.00 31.17 176 THR A O 1
ATOM 1377 N N . THR A 1 177 ? 26.709 48.393 20.153 1.00 35.47 177 THR A N 1
ATOM 1378 C CA . THR A 1 177 ? 25.255 48.312 19.842 1.00 35.47 177 THR A CA 1
ATOM 1379 C C . THR A 1 177 ? 24.885 47.945 18.385 1.00 35.47 177 THR A C 1
ATOM 1381 O O . THR A 1 177 ? 25.712 48.134 17.494 1.00 35.47 177 THR A O 1
ATOM 1384 N N . PRO A 1 178 ? 23.644 47.464 18.108 1.00 42.19 178 PRO A N 1
ATOM 1385 C CA . PRO A 1 178 ? 22.490 48.335 17.762 1.00 42.19 178 PRO A CA 1
ATOM 1386 C C . PRO A 1 178 ? 21.127 47.899 18.416 1.00 42.19 178 PRO A C 1
ATOM 1388 O O . PRO A 1 178 ? 21.144 47.004 19.262 1.00 42.19 178 PRO A O 1
ATOM 1391 N N . PRO A 1 179 ? 19.966 48.574 18.176 1.00 43.84 179 PRO A N 1
ATOM 1392 C CA . PRO A 1 179 ? 18.941 48.775 19.227 1.00 43.84 179 PRO A CA 1
ATOM 1393 C C . PRO A 1 179 ? 17.583 48.019 19.093 1.00 43.84 179 PRO A C 1
ATOM 1395 O O . PRO A 1 179 ? 17.419 47.084 18.317 1.00 43.84 179 PRO A O 1
ATOM 1398 N N . LYS A 1 180 ? 16.603 48.429 19.923 1.00 30.78 180 LYS A N 1
ATOM 1399 C CA . LYS A 1 180 ? 15.274 47.831 20.219 1.00 30.78 180 LYS A CA 1
ATOM 1400 C C . LYS A 1 180 ? 14.139 48.864 19.973 1.00 30.78 180 LYS A C 1
ATOM 1402 O O . LYS A 1 180 ? 14.450 50.040 19.841 1.00 30.78 180 LYS A O 1
ATOM 1407 N N . VAL A 1 181 ? 12.863 48.433 20.093 1.00 31.72 181 VAL A N 1
ATOM 1408 C CA . VAL A 1 181 ? 11.581 49.210 20.229 1.00 31.72 181 VAL A CA 1
ATOM 1409 C C . VAL A 1 181 ? 10.852 49.462 18.877 1.00 31.72 181 VAL A C 1
ATOM 1411 O O . VAL A 1 181 ? 11.437 50.091 18.011 1.00 31.72 181 VAL A O 1
ATOM 1414 N N . VAL A 1 182 ? 9.697 48.841 18.518 1.00 31.00 182 VAL A N 1
ATOM 1415 C CA . VAL A 1 182 ? 8.281 48.832 19.043 1.00 31.00 182 VAL A CA 1
ATOM 1416 C C . VAL A 1 182 ? 7.431 50.002 18.473 1.00 31.00 182 VAL A C 1
ATOM 1418 O O . VAL A 1 182 ? 7.869 51.141 18.523 1.00 31.00 182 VAL A O 1
ATOM 1421 N N . THR A 1 183 ? 6.247 49.807 17.842 1.00 27.92 183 THR A N 1
ATOM 1422 C CA . THR A 1 183 ? 4.933 49.493 18.484 1.00 27.92 183 THR A CA 1
ATOM 1423 C C . THR A 1 183 ? 3.829 48.927 17.534 1.00 27.92 183 THR A C 1
ATOM 1425 O O . THR A 1 183 ? 3.877 49.096 16.323 1.00 27.92 183 THR A O 1
ATOM 1428 N N . LYS A 1 184 ? 2.807 48.276 18.130 1.00 29.75 184 LYS A N 1
ATOM 1429 C CA . LYS A 1 184 ? 1.397 48.014 17.682 1.00 29.75 184 LYS A CA 1
ATOM 1430 C C . LYS A 1 184 ? 0.610 49.319 17.307 1.00 29.75 184 LYS A C 1
ATOM 1432 O O . LYS A 1 184 ? 1.147 50.389 17.569 1.00 29.75 184 LYS A O 1
ATOM 1437 N N . PRO A 1 185 ? -0.724 49.315 17.009 1.00 36.81 185 PRO A N 1
ATOM 1438 C CA . PRO A 1 185 ? -1.580 48.469 16.137 1.00 36.81 185 PRO A CA 1
ATOM 1439 C C . PRO A 1 185 ? -2.604 49.308 15.288 1.00 36.81 185 PRO A C 1
ATOM 1441 O O . PRO A 1 185 ? -2.673 50.526 15.430 1.00 36.81 185 PRO A O 1
ATOM 1444 N N . LYS A 1 186 ? -3.535 48.689 14.524 1.00 26.94 186 LYS A N 1
ATOM 1445 C CA . LYS A 1 186 ? -4.832 49.337 14.167 1.00 26.94 186 LYS A CA 1
ATOM 1446 C C . LYS A 1 186 ? -6.010 48.349 14.017 1.00 26.94 186 LYS A C 1
ATOM 1448 O O . LYS A 1 186 ? -5.811 47.198 13.648 1.00 26.94 186 LYS A O 1
ATOM 1453 N N . LYS A 1 187 ? -7.229 48.813 14.340 1.00 23.86 187 LYS A N 1
ATOM 1454 C CA . LYS A 1 187 ? -8.537 48.128 14.189 1.00 23.86 187 LYS A CA 1
ATOM 1455 C C . LYS A 1 187 ? -9.208 48.457 12.846 1.00 23.86 187 LYS A C 1
ATOM 1457 O O . LYS A 1 187 ? -9.176 49.622 12.454 1.00 23.86 187 LYS A O 1
ATOM 1462 N N . THR A 1 188 ? -10.024 47.525 12.344 1.00 26.81 188 THR A N 1
ATOM 1463 C CA . THR A 1 188 ? -11.333 47.834 11.720 1.00 26.81 188 THR A CA 1
ATOM 1464 C C . THR A 1 188 ? -12.324 46.670 11.905 1.00 26.81 188 THR A C 1
ATOM 1466 O O . THR A 1 188 ? -11.938 45.588 12.339 1.00 26.81 188 THR A O 1
ATOM 1469 N N . THR A 1 189 ? -13.615 46.910 11.660 1.00 23.94 189 THR A N 1
ATOM 1470 C CA . THR A 1 189 ? -14.758 46.045 12.037 1.00 23.94 189 THR A CA 1
ATOM 1471 C C . THR A 1 189 ? -15.704 45.780 10.868 1.00 23.94 189 THR A C 1
ATOM 1473 O O . THR A 1 189 ? -15.939 46.724 10.132 1.00 23.94 189 THR A O 1
ATOM 1476 N N . HIS A 1 190 ? -16.353 44.608 10.801 1.00 30.62 190 HIS A N 1
ATOM 1477 C CA . HIS A 1 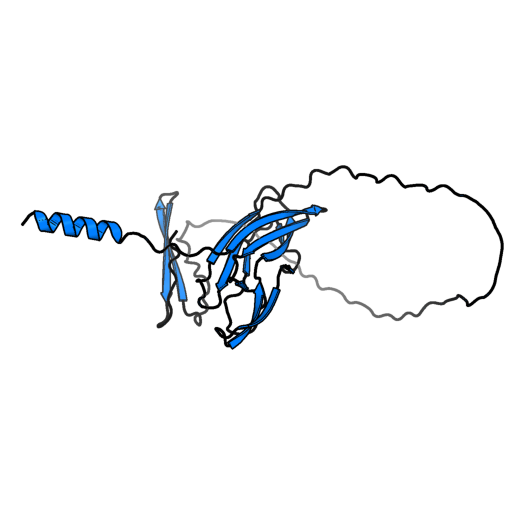190 ? -17.743 44.375 10.323 1.00 30.62 190 HIS A CA 1
ATOM 1478 C C . HIS A 1 190 ? -18.131 42.919 10.705 1.00 30.62 190 HIS A C 1
ATOM 1480 O O . HIS A 1 190 ? -17.372 42.005 10.415 1.00 30.62 190 HIS A O 1
ATOM 1486 N N . LYS A 1 191 ? -19.077 42.673 11.628 1.00 29.53 191 LYS A N 1
ATOM 1487 C CA . LYS A 1 191 ? -20.564 42.649 11.549 1.00 29.53 191 LYS A CA 1
ATOM 1488 C C . LYS A 1 191 ? -21.176 41.336 11.004 1.00 29.53 191 LYS A C 1
ATOM 1490 O O . LYS A 1 191 ? -20.931 40.948 9.872 1.00 29.53 191 LYS A O 1
ATOM 1495 N N . THR A 1 192 ? -22.030 40.723 11.832 1.00 24.30 192 THR A N 1
ATOM 1496 C CA . THR A 1 192 ? -22.896 39.546 11.584 1.00 24.30 192 THR A CA 1
ATOM 1497 C C . THR A 1 192 ? -24.147 39.891 10.747 1.00 24.30 192 THR A C 1
ATOM 1499 O O . THR A 1 192 ? -24.468 41.075 10.613 1.00 24.30 192 THR A O 1
ATOM 1502 N N . PRO A 1 193 ? -24.874 38.887 10.211 1.00 30.41 193 PRO A N 1
ATOM 1503 C CA . PRO A 1 193 ? -26.118 38.401 10.857 1.00 30.41 193 PRO A CA 1
ATOM 1504 C C . PRO A 1 193 ? -26.208 36.854 10.940 1.00 30.41 193 PRO A C 1
ATOM 1506 O O . PRO A 1 193 ? -25.672 36.143 10.100 1.00 30.41 193 PRO A O 1
ATOM 1509 N N . GLN A 1 194 ? -26.701 36.270 12.041 1.00 27.00 194 GLN A N 1
ATOM 1510 C CA . GLN A 1 194 ? -28.086 35.765 12.211 1.00 27.00 194 GLN A CA 1
ATOM 1511 C C . GLN A 1 194 ? -28.654 35.012 10.982 1.00 27.00 194 GLN A C 1
ATOM 1513 O O . GLN A 1 194 ? -28.865 35.605 9.934 1.00 27.00 194 GLN A O 1
ATOM 1518 N N . GLN A 1 195 ? -28.813 33.681 11.011 1.00 26.75 195 GLN A N 1
ATOM 1519 C CA . GLN A 1 195 ? -29.735 32.850 11.823 1.00 26.75 195 GLN A CA 1
ATOM 1520 C C . GLN A 1 195 ? -31.192 32.854 11.315 1.00 26.75 195 GLN A C 1
ATOM 1522 O O . GLN A 1 195 ? -31.916 33.830 11.481 1.00 26.75 195 GLN A O 1
ATOM 1527 N N . LYS A 1 196 ? -31.671 31.685 10.860 1.00 27.47 196 LYS A N 1
ATOM 1528 C CA . LYS A 1 196 ? -33.095 31.307 10.888 1.00 27.47 196 LYS A CA 1
ATOM 1529 C C . LYS A 1 196 ? -33.254 29.902 11.476 1.00 27.47 196 LYS A C 1
ATOM 1531 O O . LYS A 1 196 ? -32.637 28.955 11.002 1.00 27.47 196 LYS A O 1
ATOM 1536 N N . LYS A 1 197 ? -34.091 29.781 12.510 1.00 23.89 197 LYS A N 1
ATOM 1537 C CA . LYS A 1 197 ? -34.683 28.502 12.939 1.00 23.89 197 LYS A CA 1
ATOM 1538 C C . LYS A 1 197 ? -35.797 28.117 11.961 1.00 23.89 197 LYS A C 1
ATOM 1540 O O . LYS A 1 197 ? -36.439 29.008 11.412 1.00 23.89 197 LYS A O 1
ATOM 1545 N N . ASN A 1 198 ? -36.129 26.828 11.899 1.00 26.61 198 ASN A N 1
ATOM 1546 C CA . ASN A 1 198 ? -37.538 26.434 11.919 1.00 26.61 198 ASN A CA 1
ATOM 1547 C C . ASN A 1 198 ? -37.719 25.055 12.579 1.00 26.61 198 ASN A C 1
ATOM 1549 O O . ASN A 1 198 ? -37.141 24.064 12.144 1.00 26.61 198 ASN A O 1
ATOM 1553 N N . THR A 1 199 ? -38.524 25.009 13.641 1.00 23.41 199 THR A N 1
ATOM 1554 C CA . THR A 1 199 ? -39.256 23.805 14.081 1.00 23.41 199 THR A CA 1
ATOM 1555 C C . THR A 1 199 ? -40.498 23.652 13.171 1.00 23.41 199 THR A C 1
ATOM 1557 O O . THR A 1 199 ? -40.757 24.538 12.364 1.00 23.41 199 THR A O 1
ATOM 1560 N N . THR A 1 200 ? -41.346 22.617 13.159 1.00 24.81 200 THR A N 1
ATOM 1561 C CA . THR A 1 200 ? -41.796 21.568 14.115 1.00 24.81 200 THR A CA 1
ATOM 1562 C C . THR A 1 200 ? -42.473 20.461 13.236 1.00 24.81 200 THR A C 1
ATOM 1564 O O . THR A 1 200 ? -42.589 20.679 12.035 1.00 24.81 200 THR A O 1
ATOM 1567 N N . LYS A 1 201 ? -42.981 19.278 13.631 1.00 27.75 201 LYS A N 1
ATOM 1568 C CA . LYS A 1 201 ? -43.301 18.590 14.903 1.00 27.75 201 LYS A CA 1
ATOM 1569 C C . LYS A 1 201 ? -43.370 17.065 14.637 1.00 27.75 201 LYS A C 1
ATOM 1571 O O . LYS A 1 201 ? -43.697 16.669 13.525 1.00 27.75 201 LYS A O 1
ATOM 1576 N N . ALA A 1 202 ? -43.125 16.217 15.640 1.00 25.12 202 ALA A N 1
ATOM 1577 C CA . ALA A 1 202 ? -43.258 14.754 15.524 1.00 25.12 202 ALA A CA 1
ATOM 1578 C C . ALA A 1 202 ? -44.707 14.239 15.725 1.00 25.12 202 ALA A C 1
ATOM 1580 O O . ALA A 1 202 ? -45.497 14.878 16.426 1.00 25.12 202 ALA A O 1
ATOM 1581 N N . LYS A 1 203 ? -45.028 13.055 15.170 1.00 26.98 203 LYS A N 1
ATOM 1582 C CA . LYS A 1 203 ? -46.224 12.235 15.479 1.00 26.98 203 LYS A CA 1
ATOM 1583 C C . LYS A 1 203 ? -45.933 10.739 15.232 1.00 26.98 203 LYS A C 1
ATOM 1585 O O . LYS A 1 203 ? -45.241 10.412 14.276 1.00 26.98 203 LYS A O 1
ATOM 1590 N N . VAL A 1 204 ? -46.437 9.863 16.109 1.00 28.23 204 VAL A N 1
ATOM 1591 C CA . VAL A 1 204 ? -46.132 8.415 16.265 1.00 28.23 204 VAL A CA 1
ATOM 1592 C C . VAL A 1 204 ? -47.329 7.765 17.018 1.00 28.23 204 VAL A C 1
ATOM 1594 O O . VAL A 1 204 ? -47.900 8.504 17.827 1.00 28.23 204 VAL A O 1
ATOM 1597 N N . PRO A 1 205 ? -47.718 6.465 16.898 1.00 44.66 205 PRO A N 1
ATOM 1598 C CA . PRO A 1 205 ? -47.530 5.420 15.861 1.00 44.66 205 PRO A CA 1
ATOM 1599 C C . PRO A 1 205 ? -48.880 4.740 15.417 1.00 44.66 205 PRO A C 1
ATOM 1601 O O . PRO A 1 205 ? -49.948 5.315 15.617 1.00 44.66 205 PRO A O 1
ATOM 1604 N N . THR A 1 206 ? -48.798 3.487 14.909 1.00 27.25 206 THR A N 1
ATOM 1605 C CA . THR A 1 206 ? -49.813 2.384 14.938 1.00 27.25 206 THR A CA 1
ATOM 1606 C C . THR A 1 206 ? -50.747 2.223 13.714 1.00 27.25 206 THR A C 1
ATOM 1608 O O . THR A 1 206 ? -51.298 3.232 13.278 1.00 27.25 206 THR A O 1
ATOM 1611 N N . PRO A 1 207 ? -51.047 0.989 13.208 1.00 34.53 207 PRO A N 1
ATOM 1612 C CA . PRO A 1 207 ? -50.441 -0.345 13.424 1.00 34.53 207 PRO A CA 1
ATOM 1613 C C . PRO A 1 207 ? -49.785 -0.972 12.159 1.00 34.53 207 PRO A C 1
ATOM 1615 O O . PRO A 1 207 ? -49.780 -0.395 11.075 1.00 34.53 207 PRO A O 1
ATOM 1618 N N . THR A 1 208 ? -49.235 -2.182 12.314 1.00 29.58 208 THR A N 1
ATOM 1619 C CA . THR A 1 208 ? -48.453 -2.952 11.320 1.00 29.58 208 THR A CA 1
ATOM 1620 C C . THR A 1 208 ? -49.304 -3.838 10.385 1.00 29.58 208 THR A C 1
ATOM 1622 O O . THR A 1 208 ? -50.128 -4.600 10.892 1.00 29.58 208 THR A O 1
ATOM 1625 N N . PRO A 1 209 ? -49.055 -3.858 9.057 1.00 31.45 209 PRO A N 1
ATOM 1626 C CA . PRO A 1 209 ? -49.448 -4.949 8.158 1.00 31.45 209 PRO A CA 1
ATOM 1627 C C . PRO A 1 209 ? -48.361 -6.044 8.052 1.00 31.45 209 PRO A C 1
ATOM 1629 O O . PRO A 1 209 ? -47.185 -5.800 8.319 1.00 31.45 209 PRO A O 1
ATOM 1632 N N . ALA A 1 210 ? -48.750 -7.257 7.645 1.00 33.53 210 ALA A N 1
ATOM 1633 C CA . ALA A 1 210 ? -47.862 -8.422 7.509 1.00 33.53 210 ALA A CA 1
ATOM 1634 C C . ALA A 1 210 ? -46.724 -8.223 6.469 1.00 33.53 210 ALA A C 1
ATOM 1636 O O . ALA A 1 210 ? -46.867 -7.403 5.559 1.00 33.53 210 ALA A O 1
ATOM 1637 N N . PRO A 1 211 ? -45.596 -8.962 6.568 1.00 35.88 211 PRO A N 1
ATOM 1638 C CA . PRO A 1 211 ? -44.420 -8.728 5.727 1.00 35.88 211 PRO A CA 1
ATOM 1639 C C . PRO A 1 211 ? -44.617 -9.175 4.269 1.00 35.88 211 PRO A C 1
ATOM 1641 O O . PRO A 1 211 ? -44.403 -10.334 3.913 1.00 35.88 211 PRO A O 1
ATOM 1644 N N . THR A 1 212 ? -44.945 -8.217 3.402 1.00 33.69 212 THR A N 1
ATOM 1645 C CA . THR A 1 212 ? -44.732 -8.319 1.950 1.00 33.69 212 THR A CA 1
ATOM 1646 C C . THR A 1 212 ? -43.245 -8.586 1.655 1.00 33.69 212 THR A C 1
ATOM 1648 O O . THR A 1 212 ? -42.395 -7.979 2.314 1.00 33.69 212 THR A O 1
ATOM 1651 N N . PRO A 1 213 ? -42.888 -9.437 0.670 1.00 40.28 213 PRO A N 1
ATOM 1652 C CA . PRO A 1 213 ? -41.496 -9.633 0.265 1.00 40.28 213 PRO A CA 1
ATOM 1653 C C . PRO A 1 213 ? -40.807 -8.306 -0.079 1.00 40.28 213 PRO A C 1
ATOM 1655 O O . PRO A 1 213 ? -41.359 -7.484 -0.812 1.00 40.28 213 PRO A O 1
ATOM 1658 N N . ALA A 1 214 ? -39.604 -8.090 0.458 1.00 33.25 214 ALA A N 1
ATOM 1659 C CA . ALA A 1 214 ? -38.883 -6.835 0.273 1.00 33.25 214 ALA A CA 1
ATOM 1660 C C . ALA A 1 214 ? -38.505 -6.619 -1.210 1.00 33.25 214 ALA A C 1
ATOM 1662 O O . ALA A 1 214 ? -37.989 -7.546 -1.843 1.00 33.25 214 ALA A O 1
ATOM 1663 N N . PRO A 1 215 ? -38.724 -5.416 -1.778 1.00 39.28 215 PRO A N 1
ATOM 1664 C CA . PRO A 1 215 ? -38.333 -5.122 -3.152 1.00 39.28 215 PRO A CA 1
ATOM 1665 C C . PRO A 1 215 ? -36.807 -5.133 -3.296 1.00 39.28 215 PRO A C 1
ATOM 1667 O O . PRO A 1 215 ? -36.080 -4.676 -2.413 1.00 39.28 215 PRO A O 1
ATOM 1670 N N . GLN A 1 216 ? -36.320 -5.639 -4.430 1.00 43.78 216 GLN A N 1
ATOM 1671 C CA . GLN A 1 216 ? -34.889 -5.764 -4.706 1.00 43.78 216 GLN A CA 1
ATOM 1672 C C . GLN A 1 216 ? -34.217 -4.384 -4.772 1.00 43.78 216 GLN A C 1
ATOM 1674 O O . GLN A 1 216 ? -34.464 -3.601 -5.690 1.00 43.78 216 GLN A O 1
ATOM 1679 N N . SER A 1 217 ? -33.324 -4.102 -3.824 1.00 38.31 217 SER A N 1
ATOM 1680 C CA . SER A 1 217 ? -32.466 -2.917 -3.827 1.00 38.31 217 SER A CA 1
ATOM 1681 C C . SER A 1 217 ? -31.302 -3.090 -4.809 1.00 38.31 217 SER A C 1
ATOM 1683 O O . SER A 1 217 ? -30.157 -3.341 -4.430 1.00 38.31 217 SER A O 1
ATOM 1685 N N . THR A 1 218 ? -31.597 -2.959 -6.103 1.00 47.59 218 THR A N 1
ATOM 1686 C CA . THR A 1 218 ? -30.578 -2.911 -7.159 1.00 47.59 218 THR A CA 1
ATOM 1687 C C . THR A 1 218 ? -29.627 -1.735 -6.902 1.00 47.59 218 THR A C 1
ATOM 1689 O O . THR A 1 218 ? -30.088 -0.590 -6.899 1.00 47.59 218 THR A O 1
ATOM 1692 N N . PRO A 1 219 ? -28.310 -1.957 -6.713 1.00 48.97 219 PRO A N 1
ATOM 1693 C CA . PRO A 1 219 ? -27.345 -0.863 -6.651 1.00 48.97 219 PRO A CA 1
ATOM 1694 C C . PRO A 1 219 ? -27.409 -0.067 -7.957 1.00 48.97 219 PRO A C 1
ATOM 1696 O O . PRO A 1 219 ? -27.429 -0.666 -9.032 1.00 48.97 219 PRO A O 1
ATOM 1699 N N . GLN A 1 220 ? -27.470 1.265 -7.891 1.00 49.66 220 GLN A N 1
ATOM 1700 C CA . GLN A 1 220 ? -27.672 2.099 -9.080 1.00 49.66 220 GLN A CA 1
ATOM 1701 C C . GLN A 1 220 ? -26.433 2.064 -9.989 1.00 49.66 220 GLN A C 1
ATOM 1703 O O . GLN A 1 220 ? -25.483 2.827 -9.815 1.00 49.66 220 GLN A O 1
ATOM 1708 N N . GLN A 1 221 ? -26.435 1.150 -10.958 1.00 57.16 221 GLN A N 1
ATOM 1709 C CA . GLN A 1 221 ? -25.277 0.902 -11.809 1.00 57.16 221 GLN A CA 1
ATOM 1710 C C . GLN A 1 221 ? -25.101 2.015 -12.836 1.00 57.16 221 GLN A C 1
ATOM 1712 O O . GLN A 1 221 ? -26.059 2.463 -13.464 1.00 57.16 221 GLN A O 1
ATOM 1717 N N . ASN A 1 222 ? -23.855 2.438 -13.043 1.00 65.88 222 ASN A N 1
ATOM 1718 C CA . ASN A 1 222 ? -23.511 3.333 -14.137 1.00 65.88 222 ASN A CA 1
ATOM 1719 C C . ASN A 1 222 ? -23.515 2.527 -15.457 1.00 65.88 222 ASN A C 1
ATOM 1721 O O . ASN A 1 222 ? -22.608 1.710 -15.658 1.00 65.88 222 ASN A O 1
ATOM 1725 N N . PRO A 1 223 ? -24.463 2.756 -16.390 1.00 65.62 223 PRO A N 1
ATOM 1726 C CA . PRO A 1 223 ? -24.607 1.944 -17.606 1.00 65.62 223 PRO A CA 1
ATOM 1727 C C . PRO A 1 223 ? -23.421 2.084 -18.578 1.00 65.62 223 PRO A C 1
ATOM 1729 O O . PRO A 1 223 ? -23.256 1.283 -19.507 1.00 65.62 223 PRO A O 1
ATOM 1732 N N . LYS A 1 224 ? -22.552 3.085 -18.371 1.00 69.56 224 LYS A N 1
ATOM 1733 C CA . LYS A 1 224 ? -21.317 3.239 -19.146 1.00 69.56 224 LYS A CA 1
ATOM 1734 C C . LYS A 1 224 ? -20.291 2.149 -18.820 1.00 69.56 224 LYS A C 1
ATOM 1736 O O . LYS A 1 224 ? -19.590 1.727 -19.737 1.00 69.56 224 LYS A O 1
ATOM 1741 N N . LEU A 1 225 ? -20.253 1.627 -17.587 1.00 78.25 225 LEU A N 1
ATOM 1742 C CA . LEU A 1 225 ? -19.269 0.617 -17.166 1.00 78.25 225 LEU A CA 1
ATOM 1743 C C . LEU A 1 225 ? -19.329 -0.661 -18.030 1.00 78.25 225 LEU A C 1
ATOM 1745 O O . LEU A 1 225 ? -20.421 -1.058 -18.456 1.00 78.25 225 LEU A O 1
ATOM 1749 N N . PRO A 1 226 ? -18.182 -1.310 -18.307 1.00 82.62 226 PRO A N 1
ATOM 1750 C CA . PRO A 1 226 ? -18.107 -2.486 -19.177 1.00 82.62 226 PRO A CA 1
ATOM 1751 C C . PRO A 1 226 ? -18.623 -3.775 -18.531 1.00 82.62 226 PRO A C 1
ATOM 1753 O O . PRO A 1 226 ? -18.946 -4.720 -19.244 1.00 82.62 226 PRO A O 1
ATOM 1756 N N . VAL A 1 227 ? -18.748 -3.803 -17.203 1.00 88.25 227 VAL A N 1
ATOM 1757 C CA . VAL A 1 227 ? -19.377 -4.891 -16.450 1.00 88.25 227 VAL A CA 1
ATOM 1758 C C . VAL A 1 227 ? -20.558 -4.322 -15.669 1.00 88.25 227 VAL A C 1
ATOM 1760 O O . VAL A 1 227 ? -20.437 -3.278 -15.029 1.00 88.25 227 VAL A O 1
ATOM 1763 N N . GLN A 1 228 ? -21.701 -5.000 -15.739 1.00 86.75 228 GLN A N 1
ATOM 1764 C CA . GLN A 1 228 ? -22.923 -4.685 -14.996 1.00 86.75 228 GLN A CA 1
ATOM 1765 C C . GLN A 1 228 ? -23.248 -5.880 -14.088 1.00 86.75 228 GLN A C 1
ATOM 1767 O O . GLN A 1 228 ? -23.405 -7.001 -14.572 1.00 86.75 228 GLN A O 1
ATOM 1772 N N . TRP A 1 229 ? -23.306 -5.663 -12.775 1.00 84.94 229 TRP A N 1
ATOM 1773 C CA . TRP A 1 229 ? -23.490 -6.708 -11.760 1.00 84.94 229 TRP A CA 1
ATOM 1774 C C . TRP A 1 229 ? -24.917 -6.739 -11.209 1.00 84.94 229 TRP A C 1
ATOM 1776 O O . TRP A 1 229 ? -25.335 -5.815 -10.516 1.00 84.94 229 TRP A O 1
ATOM 1786 N N . SER A 1 230 ? -25.634 -7.836 -11.422 1.00 88.06 230 SER A N 1
ATOM 1787 C CA . SER A 1 230 ? -26.889 -8.122 -10.713 1.00 88.06 230 SER A CA 1
ATOM 1788 C C . SER A 1 230 ? -26.660 -9.156 -9.610 1.00 88.06 230 SER A C 1
ATOM 1790 O O . SER A 1 230 ? -25.738 -9.967 -9.700 1.00 88.06 230 SER A O 1
ATOM 1792 N N . TRP A 1 231 ? -27.489 -9.132 -8.566 1.00 89.75 231 TRP A N 1
ATOM 1793 C CA . TRP A 1 231 ? -27.463 -10.119 -7.487 1.00 89.75 231 TRP A CA 1
ATOM 1794 C C . TRP A 1 231 ? -28.882 -10.590 -7.156 1.00 89.75 231 TRP A C 1
ATOM 1796 O O . TRP A 1 231 ? -29.858 -9.864 -7.362 1.00 89.75 231 TRP A O 1
ATOM 1806 N N . SER A 1 232 ? -29.003 -11.812 -6.646 1.00 88.38 232 SER A N 1
ATOM 1807 C CA . SER A 1 232 ? -30.264 -12.365 -6.150 1.00 88.38 232 SER A CA 1
ATOM 1808 C C . SER A 1 232 ? -30.007 -13.307 -4.982 1.00 88.38 232 SER A C 1
ATOM 1810 O O . SER A 1 232 ? -29.251 -14.265 -5.142 1.00 88.38 232 SER A O 1
ATOM 1812 N N . ALA A 1 233 ? -30.665 -13.066 -3.846 1.00 89.31 233 ALA A N 1
ATOM 1813 C CA . ALA A 1 233 ? -30.682 -13.998 -2.724 1.00 89.31 233 ALA A CA 1
ATOM 1814 C C . ALA A 1 233 ? -31.950 -14.866 -2.752 1.00 89.31 233 ALA A C 1
ATOM 1816 O O . ALA A 1 233 ? -33.058 -14.353 -2.922 1.00 89.31 233 ALA A O 1
ATOM 1817 N N . LYS A 1 234 ? -31.794 -16.172 -2.535 1.00 92.81 234 LYS A N 1
ATOM 1818 C CA . LYS A 1 234 ? -32.871 -17.152 -2.380 1.00 92.81 234 LYS A CA 1
ATOM 1819 C C . LYS A 1 234 ? -32.698 -17.848 -1.032 1.00 92.81 234 LYS A C 1
ATOM 1821 O O . LYS A 1 234 ? -31.685 -18.493 -0.789 1.00 92.81 234 LYS A O 1
ATOM 1826 N N . LYS A 1 235 ? -33.692 -17.736 -0.149 1.00 92.38 235 LYS A N 1
ATOM 1827 C CA . LYS A 1 235 ? -33.676 -18.422 1.151 1.00 92.38 235 LYS A CA 1
ATOM 1828 C C . LYS A 1 235 ? -33.678 -19.944 0.945 1.00 92.38 235 LYS A C 1
ATOM 1830 O O . LYS A 1 235 ? -34.543 -20.453 0.233 1.00 92.38 235 LYS A O 1
ATOM 1835 N N . ILE A 1 236 ? -32.733 -20.642 1.575 1.00 91.62 236 ILE A N 1
ATOM 1836 C CA . ILE A 1 236 ? -32.689 -22.111 1.663 1.00 91.62 236 ILE A CA 1
ATOM 1837 C C . ILE A 1 236 ? -33.329 -22.556 2.984 1.00 91.62 236 ILE A C 1
ATOM 1839 O O . ILE A 1 236 ? -34.214 -23.406 2.990 1.00 91.62 236 ILE A O 1
ATOM 1843 N N . SER A 1 237 ? -32.925 -21.941 4.100 1.00 89.12 237 SER A N 1
ATOM 1844 C CA . SER A 1 237 ? -33.425 -22.245 5.447 1.00 89.12 237 SER A CA 1
ATOM 1845 C C . SER A 1 237 ? -33.481 -20.981 6.314 1.00 89.12 237 SER A C 1
ATOM 1847 O O . SER A 1 237 ? -33.132 -19.889 5.866 1.00 89.12 237 SER A O 1
ATOM 1849 N N . ASP A 1 238 ? -33.918 -21.082 7.573 1.00 84.06 238 ASP A N 1
ATOM 1850 C CA . ASP A 1 238 ? -33.966 -19.933 8.497 1.00 84.06 238 ASP A CA 1
ATOM 1851 C C . ASP A 1 238 ? -32.598 -19.315 8.832 1.00 84.06 238 ASP A C 1
ATOM 1853 O O . ASP A 1 238 ? -32.549 -18.224 9.400 1.00 84.06 238 ASP A O 1
ATOM 1857 N N . LYS A 1 239 ? -31.491 -19.972 8.460 1.00 89.94 239 LYS A N 1
ATOM 1858 C CA . LYS A 1 239 ? -30.118 -19.486 8.675 1.00 89.94 239 LYS A CA 1
ATOM 1859 C C . LYS A 1 239 ? -29.272 -19.440 7.398 1.00 89.94 239 LYS A C 1
ATOM 1861 O O . LYS A 1 239 ? -28.080 -19.167 7.484 1.00 89.94 239 LYS A O 1
ATOM 1866 N N . GLU A 1 240 ? -29.859 -19.704 6.231 1.00 87.94 240 GLU A N 1
ATOM 1867 C CA . GLU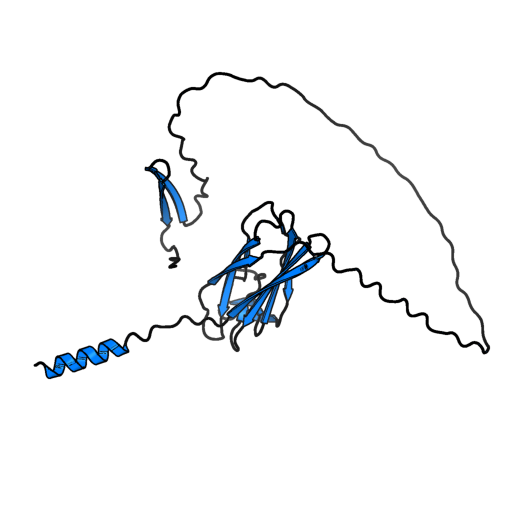 A 1 240 ? -29.105 -19.988 5.006 1.00 87.94 240 GLU A CA 1
ATOM 1868 C C . GLU A 1 240 ? -29.779 -19.399 3.764 1.00 87.94 240 GLU A C 1
ATOM 1870 O O . GLU A 1 240 ? -30.986 -19.557 3.551 1.00 87.94 240 GLU A O 1
ATOM 1875 N N . TYR A 1 241 ? -28.980 -18.736 2.929 1.00 92.25 241 TYR A N 1
ATOM 1876 C CA . TYR A 1 241 ? -29.406 -18.093 1.692 1.00 92.25 241 TYR A CA 1
ATOM 1877 C C . TYR A 1 241 ? -28.389 -18.402 0.591 1.00 92.25 241 TYR A C 1
ATOM 1879 O O . TYR A 1 241 ? -27.198 -18.165 0.763 1.00 92.25 241 TYR A O 1
ATOM 1887 N N . ASP A 1 242 ? -28.879 -18.880 -0.547 1.00 85.12 242 ASP A N 1
ATOM 1888 C CA . ASP A 1 242 ? -28.148 -18.911 -1.813 1.00 85.12 242 ASP A CA 1
ATOM 1889 C C . ASP A 1 242 ? -28.037 -17.470 -2.333 1.00 85.12 242 ASP A C 1
ATOM 1891 O O . ASP A 1 242 ? -29.064 -16.805 -2.494 1.00 85.12 242 ASP A O 1
ATOM 1895 N N . ILE A 1 243 ? -26.822 -16.958 -2.548 1.00 92.38 243 ILE A N 1
ATOM 1896 C CA . ILE A 1 243 ? -26.578 -15.587 -3.024 1.00 92.38 243 ILE A CA 1
ATOM 1897 C C . ILE A 1 243 ? -25.845 -15.655 -4.361 1.00 92.38 243 ILE A C 1
ATOM 1899 O O . ILE A 1 243 ? -24.627 -15.813 -4.427 1.00 92.38 243 ILE A O 1
ATOM 1903 N N . ILE A 1 244 ? -26.604 -15.495 -5.443 1.00 89.75 244 ILE A N 1
ATOM 1904 C CA . ILE A 1 244 ? -26.091 -15.581 -6.808 1.00 89.75 244 ILE A CA 1
ATOM 1905 C C . ILE A 1 244 ? -25.749 -14.178 -7.311 1.00 89.75 244 ILE A C 1
ATOM 1907 O O . ILE A 1 244 ? -26.639 -13.342 -7.484 1.00 89.75 244 ILE A O 1
ATOM 1911 N N . PHE A 1 245 ? -24.474 -13.944 -7.619 1.00 88.31 245 PHE A N 1
ATOM 1912 C CA . PHE A 1 245 ? -24.005 -12.771 -8.360 1.00 88.31 245 PHE A CA 1
ATOM 1913 C C . PHE A 1 245 ? -23.901 -13.098 -9.856 1.00 88.31 245 PHE A C 1
ATOM 1915 O O . PHE A 1 245 ? -23.452 -14.178 -10.236 1.00 88.31 245 PHE A O 1
ATOM 1922 N N . LYS A 1 246 ? -24.323 -12.173 -10.723 1.00 90.44 246 LYS A N 1
ATOM 1923 C CA . LYS A 1 246 ? -24.312 -12.335 -12.185 1.00 90.44 246 LYS A CA 1
ATOM 1924 C C . LYS A 1 246 ? -23.763 -11.081 -12.855 1.00 90.44 246 LYS A C 1
ATOM 1926 O O . LYS A 1 246 ? -24.412 -10.031 -12.839 1.00 90.44 246 LYS A O 1
ATOM 1931 N N . ALA A 1 247 ? -22.598 -11.211 -13.479 1.00 89.88 247 ALA A N 1
ATOM 1932 C CA . ALA A 1 247 ? -22.009 -10.183 -14.325 1.00 89.88 247 ALA A CA 1
ATOM 1933 C C . ALA A 1 247 ? -22.543 -10.275 -15.763 1.00 89.88 247 ALA A C 1
ATOM 1935 O O . ALA A 1 247 ? -22.506 -11.338 -16.381 1.00 89.88 247 ALA A O 1
ATOM 1936 N N . LYS A 1 248 ? -22.974 -9.143 -16.325 1.00 90.69 248 LYS A N 1
ATOM 1937 C CA . LYS A 1 248 ? -23.116 -8.941 -17.769 1.00 90.69 248 LYS A CA 1
ATOM 1938 C C . LYS A 1 248 ? -21.934 -8.104 -18.248 1.00 90.69 248 LYS A C 1
ATOM 1940 O O . LYS A 1 248 ? -21.798 -6.945 -17.859 1.00 90.69 248 LYS A O 1
ATOM 1945 N N . ILE A 1 249 ? -21.084 -8.712 -19.065 1.00 90.25 249 ILE A N 1
ATOM 1946 C CA . ILE A 1 249 ? -19.833 -8.143 -19.577 1.00 90.25 249 ILE A CA 1
ATOM 1947 C C . ILE A 1 249 ? -20.080 -7.655 -21.018 1.00 90.25 249 ILE A C 1
ATOM 1949 O O . ILE A 1 249 ? -20.854 -8.280 -21.744 1.00 90.25 249 ILE A O 1
ATOM 1953 N N . LYS A 1 250 ? -19.490 -6.522 -21.420 1.00 87.38 250 LYS A N 1
ATOM 1954 C CA . LYS A 1 250 ? -19.505 -6.029 -22.813 1.00 87.38 250 LYS A CA 1
ATOM 1955 C C . LYS A 1 250 ? -18.424 -6.729 -23.644 1.00 87.38 250 LYS A C 1
ATOM 1957 O O . LYS A 1 250 ? -17.401 -7.136 -23.099 1.00 87.38 250 LYS A O 1
ATOM 1962 N N . ASP A 1 251 ? -18.626 -6.822 -24.955 1.00 86.06 251 ASP A N 1
ATOM 1963 C CA . ASP A 1 251 ? -17.671 -7.467 -25.863 1.00 86.06 251 ASP A CA 1
ATOM 1964 C C . ASP A 1 251 ? -16.254 -6.883 -25.734 1.00 86.06 251 ASP A C 1
ATOM 1966 O O . ASP A 1 251 ? -16.076 -5.689 -25.483 1.00 86.06 251 ASP A O 1
ATOM 1970 N N . HIS A 1 252 ? -15.248 -7.747 -25.895 1.00 84.19 252 HIS A N 1
ATOM 1971 C CA . HIS A 1 252 ? -13.817 -7.478 -25.666 1.00 84.19 252 HIS A CA 1
ATOM 1972 C C . HIS A 1 252 ? -13.392 -7.192 -24.210 1.00 84.19 252 HIS A C 1
ATOM 1974 O O . HIS A 1 252 ? -12.210 -6.948 -23.973 1.00 84.19 252 HIS A O 1
ATOM 1980 N N . TRP A 1 253 ? -14.294 -7.289 -23.227 1.00 82.81 253 TRP A N 1
ATOM 1981 C CA . TRP A 1 253 ? -13.940 -7.283 -21.801 1.00 82.81 253 TRP A CA 1
ATOM 1982 C C . TRP A 1 253 ? -14.004 -8.690 -21.200 1.00 82.81 253 TRP A C 1
ATOM 1984 O O . TRP A 1 253 ? -14.724 -9.563 -21.681 1.00 82.81 253 TRP A O 1
ATOM 1994 N N . GLY A 1 254 ? -13.267 -8.901 -20.110 1.00 82.88 254 GLY A N 1
ATOM 1995 C CA . GLY A 1 254 ? -13.280 -10.137 -19.331 1.00 82.88 254 GLY A CA 1
ATOM 1996 C C . GLY A 1 254 ? -13.248 -9.855 -17.831 1.00 82.88 254 GLY A C 1
ATOM 1997 O O . GLY A 1 254 ? -12.947 -8.740 -17.404 1.00 82.88 254 GLY A O 1
ATOM 1998 N N . LEU A 1 255 ? -13.554 -10.878 -17.034 1.00 80.50 255 LEU A N 1
ATOM 1999 C CA . LEU A 1 255 ? -13.302 -10.888 -15.594 1.00 80.50 255 LEU A CA 1
ATOM 2000 C C . LEU A 1 255 ? -12.136 -11.831 -15.306 1.00 80.50 255 LEU A C 1
ATOM 2002 O O . LEU A 1 255 ? -12.099 -12.947 -15.823 1.00 80.50 255 LEU A O 1
ATOM 2006 N N . TYR A 1 256 ? -11.202 -11.391 -14.466 1.00 78.38 256 TYR A N 1
ATOM 2007 C CA . TYR A 1 256 ? -10.147 -12.255 -13.952 1.00 78.38 256 TYR A CA 1
ATOM 2008 C C . TYR A 1 256 ? -10.729 -13.202 -12.898 1.00 78.38 256 TYR A C 1
ATOM 2010 O O . TYR A 1 256 ? -11.457 -12.771 -12.004 1.00 78.38 256 TYR A O 1
ATOM 2018 N N . SER A 1 257 ? -10.413 -14.493 -13.004 1.00 73.44 257 SER A N 1
ATOM 2019 C CA . SER A 1 257 ? -10.782 -15.483 -11.991 1.00 73.44 257 SER A CA 1
ATOM 2020 C C . SER A 1 257 ? -9.893 -15.313 -10.762 1.00 73.44 257 SER A C 1
ATOM 2022 O O . SER A 1 257 ? -8.691 -15.565 -10.840 1.00 73.44 257 SER A O 1
ATOM 2024 N N . GLN A 1 258 ? -10.479 -14.936 -9.626 1.00 60.34 258 GLN A N 1
ATOM 2025 C CA . GLN A 1 258 ? -9.839 -15.114 -8.324 1.00 60.34 258 GLN A CA 1
ATOM 2026 C C . GLN A 1 258 ? -9.944 -16.592 -7.936 1.00 60.34 258 GLN A C 1
ATOM 2028 O O . GLN A 1 258 ? -10.920 -17.026 -7.328 1.00 60.34 258 GLN A O 1
ATOM 2033 N N . THR A 1 259 ? -8.950 -17.377 -8.346 1.00 53.12 259 THR A N 1
ATOM 2034 C CA . THR A 1 259 ? -8.787 -18.758 -7.885 1.00 53.12 259 THR A CA 1
ATOM 2035 C C . THR A 1 259 ? -8.077 -18.732 -6.533 1.00 53.12 259 THR A C 1
ATOM 2037 O O . THR A 1 259 ? -6.898 -18.383 -6.473 1.00 53.12 259 THR A O 1
ATOM 2040 N N . ILE A 1 260 ? -8.822 -19.066 -5.476 1.00 40.88 260 ILE A N 1
ATOM 2041 C CA . ILE A 1 260 ? -8.348 -19.234 -4.091 1.00 40.88 260 ILE A CA 1
ATOM 2042 C C . ILE A 1 260 ? -7.849 -20.672 -3.905 1.00 40.88 260 ILE A C 1
ATOM 2044 O O . ILE A 1 260 ? -8.558 -21.583 -4.392 1.00 40.88 260 ILE A O 1
#